Protein AF-A0AA89AX22-F1 (afdb_monomer)

pLDDT: mean 74.83, std 26.64, range [29.02, 98.88]

Secondary structure (DSSP, 8-state):
----HHHHHHHHHHHHHHHHHHHHHHHTTSTTTTTTSSS-S---S----SS-SSHHHHHHHHHHHHHHHHHH-TTTHHHH--TTS-GGG-----EEE--GGGGG-TT-SEEE--SSEEESPPPGGGGG-TT--EEE--SS--EEEPPGGGGG-TT--EEE--SSEEESPPPGGGGG-TT--EEE--SS---SBPPGGGGG-TT--EEE--SS--EEEPPGGGGG-TT--EEE--SSEEES---GGGGG-TT--EEE----

Sequence (260 aa):
MGVDVQLLNGERESTAAMASMLIHRSYIHVFLSSFFVFTFCNLPFSALASTVLGNETDHLALLSFRAELTSQEPNQIMASWNESTHFSDWSMELSGSLSPAIGNLSFLREVSLFNNDFTGKIPSEIGRLSRLRSLVLANNSFSGEVPANISGSLNLVKLDLAGNHLVGNIPMEFQSLSKLQLLFLYSNNLTGEIPRFLGNLSDLRRISALENKFYGNLPDTLGRLTNLTFIGFSANKLSGTLPLSIFNMSALTNVDLRLI

Foldseek 3Di:
DDDDPPVVVVVVVVVVVVVVVVVVVVVVPPDVVVVVPPDDDDDDDDDDPDDDPDDPQLVVLVVVQVVVQCVVPVPPQVPQPDPPHDPVPPPCLREEERDLSVLSNLVDQEDAPEAHAHEEADHLSCLSNLNHAYYHPEQYAHEEADRLSPLSNLNHAYDAHYNYAYEEEDDPSCLSNLNHAYAHQDQYAYEEADDLSVLVSQNHAEHAHHQYAYEEEDHLSVLSNLNHAYDHDYNYAYADDDRPSVVVNPNHNYYHDDYD

InterPro domains:
  IPR001611 Leucine-rich repeat [PF00560] (108-129)
  IPR001611 Leucine-rich repeat [PF00560] (131-151)
  IPR001611 Leucine-rich repeat [PF00560] (155-177)
  IPR001611 Leucine-rich repeat [PF00560] (179-201)
  IPR032675 Leucine-rich repeat domain superfamily [G3DSA:3.80.10.10] (57-153)
  IPR032675 Leucine-rich repeat domain superfamily [G3DSA:3.80.10.10] (154-259)

Nearest PDB structures (foldseek):
  5xjx-assembly1_A  TM=9.914E-01  e=3.328E-12  Arabidopsis thaliana
  5xkj-assembly2_B  TM=9.597E-01  e=6.625E-12  Arabidopsis thaliana
  5jfk-assembly2_B  TM=9.846E-01  e=5.511E-11  Arabidopsis thaliana
  4mn8-assembly1_A  TM=9.550E-01  e=1.251E-11  Arabidopsis thaliana
  5xjo-assembly2_B  TM=9.029E-01  e=2.422E-12  Arabidopsis thaliana

Radius of gyration: 21.9 Å; Cα contacts (8 Å, |Δi|>4): 500; chains: 1; bounding box: 36×6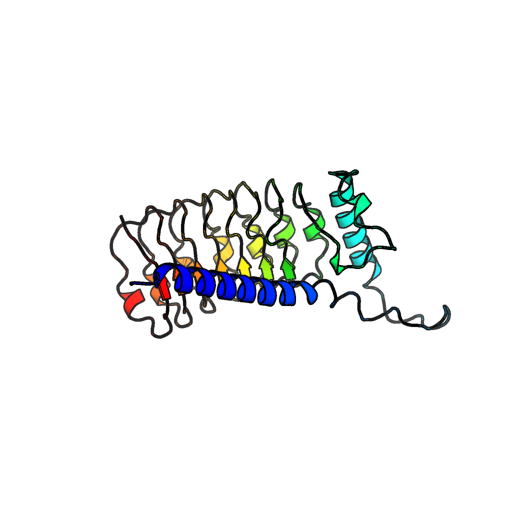0×72 Å

Organism: NCBI:txid1293975

Structure (mmCIF, N/CA/C/O backbone):
data_AF-A0AA89AX22-F1
#
_entry.id   AF-A0AA89AX22-F1
#
loop_
_atom_site.group_PDB
_atom_site.id
_atom_site.type_symbol
_atom_site.label_atom_id
_atom_site.label_alt_id
_atom_site.label_comp_id
_atom_site.label_asym_id
_atom_site.label_entity_id
_atom_site.label_seq_id
_atom_site.pdbx_PDB_ins_code
_atom_site.Cartn_x
_atom_site.Cartn_y
_atom_site.Cartn_z
_atom_site.occupancy
_atom_site.B_iso_or_equiv
_atom_site.auth_seq_id
_atom_site.auth_comp_id
_atom_site.auth_asym_id
_atom_site.auth_atom_id
_atom_site.pdbx_PDB_model_num
ATOM 1 N N . MET A 1 1 ? -13.000 -48.775 20.772 1.00 37.09 1 MET A N 1
ATOM 2 C CA . MET A 1 1 ? -13.403 -48.472 19.383 1.00 37.09 1 MET A CA 1
ATOM 3 C C . MET A 1 1 ? -13.737 -46.992 19.313 1.00 37.09 1 MET A C 1
ATOM 5 O O . MET A 1 1 ? -14.877 -46.619 19.537 1.00 37.09 1 MET A O 1
ATOM 9 N N . GLY A 1 2 ? -12.724 -46.150 19.129 1.00 37.66 2 GLY A N 1
ATOM 10 C CA . GLY A 1 2 ? -12.890 -44.720 18.885 1.00 37.66 2 GLY A CA 1
ATOM 11 C C . GLY A 1 2 ? -12.190 -44.435 17.572 1.00 37.66 2 GLY A C 1
ATOM 12 O O . GLY A 1 2 ? -10.973 -44.559 17.508 1.00 37.66 2 GLY A O 1
ATOM 13 N N . VAL A 1 3 ? -12.964 -44.203 16.516 1.00 39.72 3 VAL A N 1
ATOM 14 C CA . VAL A 1 3 ? -12.423 -43.801 15.218 1.00 39.72 3 VAL A CA 1
ATOM 15 C C . VAL A 1 3 ? -12.219 -42.292 15.276 1.00 39.72 3 VAL A C 1
ATOM 17 O O . VAL A 1 3 ? -13.097 -41.560 15.731 1.00 39.72 3 VAL A O 1
ATOM 20 N N . ASP A 1 4 ? -11.023 -41.876 14.888 1.00 36.84 4 ASP A N 1
ATOM 21 C CA . ASP A 1 4 ? -10.474 -40.531 14.985 1.00 36.84 4 ASP A CA 1
ATOM 22 C C . ASP A 1 4 ? -11.357 -39.471 14.304 1.00 36.84 4 ASP A C 1
ATOM 24 O O . ASP A 1 4 ? -11.457 -39.399 13.079 1.00 36.84 4 ASP A O 1
ATOM 28 N N . VAL A 1 5 ? -11.985 -38.607 15.105 1.00 42.16 5 VAL A N 1
ATOM 29 C CA . VAL A 1 5 ? -12.770 -37.449 14.632 1.00 42.16 5 VAL A CA 1
ATOM 30 C C . VAL A 1 5 ? -11.849 -36.301 14.177 1.00 42.16 5 VAL A C 1
ATOM 32 O O . VAL A 1 5 ? -12.288 -35.395 13.472 1.00 42.16 5 VAL A O 1
ATOM 35 N N . GLN A 1 6 ? -10.552 -36.345 14.510 1.00 37.47 6 GLN A N 1
ATOM 36 C CA . GLN A 1 6 ? -9.593 -35.300 14.132 1.00 37.47 6 GLN A CA 1
ATOM 37 C C . GLN A 1 6 ? -9.121 -35.397 12.672 1.00 37.47 6 GLN A C 1
ATOM 39 O O . GLN A 1 6 ? -8.870 -34.364 12.054 1.00 37.47 6 GLN A O 1
ATOM 44 N N . LEU A 1 7 ? -9.091 -36.595 12.079 1.00 35.78 7 LEU A N 1
ATOM 45 C CA . LEU A 1 7 ? -8.708 -36.775 10.670 1.00 35.78 7 LEU A CA 1
ATOM 46 C C . LEU A 1 7 ? -9.786 -36.264 9.696 1.00 35.78 7 LEU A C 1
ATOM 48 O O . LEU A 1 7 ? -9.464 -35.652 8.681 1.00 35.78 7 LEU A O 1
ATOM 52 N N . LEU A 1 8 ? -11.069 -36.407 10.048 1.00 33.81 8 LEU A N 1
ATOM 53 C CA . LEU A 1 8 ? -12.194 -35.960 9.213 1.00 33.81 8 LEU A CA 1
ATOM 54 C C . LEU A 1 8 ? -12.348 -34.428 9.140 1.00 33.81 8 LEU A C 1
ATOM 56 O O . LEU A 1 8 ? -12.866 -33.912 8.147 1.00 33.81 8 LEU A O 1
ATOM 60 N N . ASN A 1 9 ? -11.894 -33.686 10.157 1.00 35.03 9 ASN A N 1
ATOM 61 C CA . ASN A 1 9 ? -11.931 -32.217 10.135 1.00 35.03 9 ASN A CA 1
ATOM 62 C C . ASN A 1 9 ? -10.782 -31.613 9.311 1.00 35.03 9 ASN A C 1
ATOM 64 O O . ASN A 1 9 ? -11.010 -30.636 8.599 1.00 35.03 9 ASN A O 1
ATOM 68 N N . GLY A 1 10 ? -9.593 -32.228 9.321 1.00 34.41 10 GLY A N 1
ATOM 69 C CA . GLY A 1 10 ? -8.464 -31.796 8.486 1.00 34.41 10 GLY A CA 1
ATOM 70 C C . GLY A 1 10 ? -8.715 -31.981 6.983 1.00 34.41 10 GLY A C 1
ATOM 71 O O . GLY A 1 10 ? -8.346 -31.128 6.176 1.00 34.41 10 GLY A O 1
ATOM 72 N N . GLU A 1 11 ? -9.425 -33.044 6.591 1.00 34.78 11 GLU A N 1
ATOM 73 C CA . GLU A 1 11 ? -9.820 -33.263 5.191 1.00 34.78 11 GLU A CA 1
ATOM 74 C C . GLU A 1 11 ? -10.923 -32.297 4.719 1.00 34.78 11 GLU A C 1
ATOM 76 O O . GLU A 1 11 ? -10.943 -31.896 3.551 1.00 34.78 11 GLU A O 1
ATOM 81 N N . ARG A 1 12 ? -11.814 -31.845 5.614 1.00 36.06 12 ARG A N 1
ATOM 82 C CA . ARG A 1 12 ? -12.834 -30.826 5.297 1.00 36.06 12 ARG A CA 1
ATOM 83 C C . ARG A 1 12 ? -12.258 -29.417 5.137 1.00 36.06 12 ARG A C 1
ATOM 85 O O . ARG A 1 12 ? -12.700 -28.689 4.251 1.00 36.06 12 ARG A O 1
ATOM 92 N N . GLU A 1 13 ? -11.263 -29.035 5.936 1.00 36.47 13 GLU A N 1
ATOM 93 C CA . GLU A 1 13 ? -10.568 -27.748 5.768 1.00 36.47 13 GLU A CA 1
ATOM 94 C C . GLU A 1 13 ? -9.673 -27.739 4.521 1.00 36.47 13 GLU A C 1
ATOM 96 O O . GLU A 1 13 ? -9.656 -26.753 3.783 1.00 36.47 13 GLU A O 1
ATOM 101 N N . SER A 1 14 ? -9.025 -28.867 4.211 1.00 38.72 14 SER A N 1
ATOM 102 C CA . SER A 1 14 ? -8.260 -29.060 2.972 1.00 38.72 14 SER A CA 1
ATOM 103 C C . SER A 1 14 ? -9.146 -28.961 1.725 1.00 38.72 14 SER A C 1
ATOM 105 O O . SER A 1 14 ? -8.823 -28.242 0.782 1.00 38.72 14 SER A O 1
ATOM 107 N N . THR A 1 15 ? -10.323 -29.592 1.730 1.00 37.22 15 THR A N 1
ATOM 108 C CA . THR A 1 15 ? -11.261 -29.526 0.595 1.00 37.22 15 THR A CA 1
ATOM 109 C C . THR A 1 15 ? -11.929 -28.157 0.446 1.00 37.22 15 THR A C 1
ATOM 111 O O . THR A 1 15 ? -12.145 -27.721 -0.683 1.00 37.22 15 THR A O 1
ATOM 114 N N . ALA A 1 16 ? -12.180 -27.422 1.537 1.00 33.28 16 ALA A N 1
ATOM 115 C CA . ALA A 1 16 ? -12.645 -26.032 1.483 1.00 33.28 16 ALA A CA 1
ATOM 116 C C . ALA A 1 16 ? -11.551 -25.060 0.990 1.00 33.28 16 ALA A C 1
ATOM 118 O O . ALA A 1 16 ? -11.846 -24.146 0.217 1.00 33.28 16 ALA A O 1
ATOM 119 N N . ALA A 1 17 ? -10.285 -25.286 1.361 1.00 34.44 17 ALA A N 1
ATOM 120 C CA . ALA A 1 17 ? -9.133 -24.543 0.847 1.00 34.44 17 ALA A CA 1
ATOM 121 C C . ALA A 1 17 ? -8.860 -24.858 -0.634 1.00 34.44 17 ALA A C 1
ATOM 123 O O . ALA A 1 17 ? -8.610 -23.940 -1.414 1.00 34.44 17 ALA A O 1
ATOM 124 N N . MET A 1 18 ? -9.003 -26.121 -1.056 1.00 32.88 18 MET A N 1
ATOM 125 C CA . MET A 1 18 ? -8.917 -26.525 -2.464 1.00 32.88 18 MET A CA 1
ATOM 126 C C . MET A 1 18 ? -10.094 -25.996 -3.293 1.00 32.88 18 MET A C 1
ATOM 128 O O . MET A 1 18 ? -9.888 -25.556 -4.422 1.00 32.88 18 MET A O 1
ATOM 132 N N . ALA A 1 19 ? -11.310 -25.958 -2.740 1.00 30.03 19 ALA A N 1
ATOM 133 C CA . ALA A 1 19 ? -12.463 -25.334 -3.387 1.00 30.03 19 ALA A CA 1
ATOM 134 C C . ALA A 1 19 ? -12.286 -23.810 -3.501 1.00 30.03 19 ALA A C 1
ATOM 136 O O . ALA A 1 19 ? -12.565 -23.249 -4.554 1.00 30.03 19 ALA A O 1
ATOM 137 N N . SER A 1 20 ? -11.736 -23.145 -2.478 1.00 31.12 20 SER A N 1
ATOM 138 C CA . SER A 1 20 ? -11.362 -21.723 -2.530 1.00 31.12 20 SER A CA 1
ATOM 139 C C . SER A 1 20 ? -10.257 -21.456 -3.565 1.00 31.12 20 SER A C 1
ATOM 141 O O . SER A 1 20 ? -10.365 -20.515 -4.350 1.00 31.12 20 SER A O 1
ATOM 143 N N . MET A 1 21 ? -9.254 -22.340 -3.670 1.00 31.89 21 MET A N 1
ATOM 144 C CA . MET A 1 21 ? -8.214 -22.309 -4.712 1.00 31.89 21 MET A CA 1
ATOM 145 C C . MET A 1 21 ? -8.779 -22.516 -6.126 1.00 31.89 21 MET A C 1
ATOM 147 O O . MET A 1 21 ? -8.346 -21.841 -7.058 1.00 31.89 21 MET A O 1
ATOM 151 N N . LEU A 1 22 ? -9.757 -23.407 -6.306 1.00 30.39 22 LEU A N 1
ATOM 152 C CA . LEU A 1 22 ? -10.423 -23.646 -7.594 1.00 30.39 22 LEU A CA 1
ATOM 153 C C . LEU A 1 22 ? -11.366 -22.494 -7.980 1.00 30.39 22 LEU A C 1
ATOM 155 O O . LEU A 1 22 ? -11.424 -22.095 -9.146 1.00 30.39 22 LEU A O 1
ATOM 159 N N . ILE A 1 23 ? -12.038 -21.887 -6.999 1.00 31.56 23 ILE A N 1
ATOM 160 C CA . ILE A 1 23 ? -12.865 -20.692 -7.198 1.00 31.56 23 ILE A CA 1
ATOM 161 C C . ILE A 1 23 ? -11.974 -19.477 -7.525 1.00 31.56 23 ILE A C 1
ATOM 163 O O . ILE A 1 23 ? -12.338 -18.690 -8.393 1.00 31.56 23 ILE A O 1
ATOM 167 N N . HIS A 1 24 ? -10.767 -19.352 -6.951 1.00 34.59 24 HIS A N 1
ATOM 168 C CA . HIS A 1 24 ? -9.800 -18.303 -7.324 1.00 34.59 24 HIS A CA 1
ATOM 169 C C . HIS A 1 24 ? -9.103 -18.548 -8.671 1.00 34.59 24 HIS A C 1
ATOM 171 O O . HIS A 1 24 ? -8.897 -17.597 -9.426 1.00 34.59 24 HIS A O 1
ATOM 177 N N . ARG A 1 25 ? -8.841 -19.809 -9.047 1.00 35.03 25 ARG A N 1
ATOM 178 C CA . ARG A 1 25 ? -8.401 -20.173 -10.410 1.00 35.03 25 ARG A CA 1
ATOM 179 C C . ARG A 1 25 ? -9.422 -19.786 -11.483 1.00 35.03 25 ARG A C 1
ATOM 181 O O . ARG A 1 25 ? -9.039 -19.490 -12.608 1.00 35.03 25 ARG A O 1
ATOM 188 N N . SER A 1 26 ? -10.702 -19.695 -11.127 1.00 29.27 26 SER A N 1
ATOM 189 C CA . SER A 1 26 ? -11.763 -19.260 -12.043 1.00 29.27 26 SER A CA 1
ATOM 190 C C . SER A 1 26 ? -11.764 -17.739 -12.296 1.00 29.27 26 SER A C 1
ATOM 192 O O . SER A 1 26 ? -12.223 -17.299 -13.347 1.00 29.27 26 SER A O 1
ATOM 194 N N . TYR A 1 27 ? -11.188 -16.926 -11.398 1.00 31.50 27 TYR A N 1
ATOM 195 C CA . TYR A 1 27 ? -11.021 -15.475 -11.607 1.00 31.50 27 TYR A CA 1
ATOM 196 C C . TYR A 1 27 ? -9.789 -15.124 -12.455 1.00 31.50 27 TYR A C 1
ATOM 198 O O . TYR A 1 27 ? -9.777 -14.088 -13.120 1.00 31.50 27 TYR A O 1
ATOM 206 N N . ILE A 1 28 ? -8.793 -16.017 -12.505 1.00 38.94 28 ILE A N 1
ATOM 207 C CA . ILE A 1 28 ? -7.602 -15.893 -13.367 1.00 38.94 28 ILE A CA 1
ATOM 208 C C . ILE A 1 28 ? -7.980 -15.923 -14.864 1.00 38.94 28 ILE A C 1
ATOM 210 O O . ILE A 1 28 ? -7.273 -15.360 -15.696 1.00 38.94 28 ILE A O 1
ATOM 214 N N . HIS A 1 29 ? -9.148 -16.469 -15.219 1.00 32.81 29 HIS A N 1
ATOM 215 C CA . HIS A 1 29 ? -9.607 -16.580 -16.607 1.00 32.81 29 HIS A CA 1
ATOM 216 C C . HIS A 1 29 ? -10.194 -15.297 -17.234 1.00 32.81 29 HIS A C 1
ATOM 218 O O . HIS A 1 29 ? -10.404 -15.274 -18.449 1.00 32.81 29 HIS A O 1
ATOM 224 N N . VAL A 1 30 ? -10.459 -14.221 -16.476 1.00 35.97 30 VAL A N 1
ATOM 225 C CA . VAL A 1 30 ? -11.286 -13.101 -16.990 1.00 35.97 30 VAL A CA 1
ATOM 226 C C . VAL A 1 30 ? -10.513 -11.831 -17.385 1.00 35.97 30 VAL A C 1
ATOM 228 O O . VAL A 1 30 ? -11.008 -11.076 -18.222 1.00 35.97 30 VAL A O 1
ATOM 231 N N . PHE A 1 31 ? -9.290 -11.579 -16.907 1.00 36.19 31 PHE A N 1
ATOM 232 C CA . PHE A 1 31 ? -8.662 -10.262 -17.151 1.00 36.19 31 PHE A CA 1
ATOM 233 C C . PHE A 1 31 ? -7.572 -10.181 -18.223 1.00 36.19 31 PHE A C 1
ATOM 235 O O . PHE A 1 31 ? -7.333 -9.088 -18.732 1.00 36.19 31 PHE A O 1
ATOM 242 N N . LEU A 1 32 ? -7.011 -11.305 -18.680 1.00 33.34 32 LEU A N 1
ATOM 243 C CA . LEU A 1 32 ? -6.231 -11.332 -19.930 1.00 33.34 32 LEU A CA 1
ATOM 244 C C . LEU A 1 32 ? -7.093 -11.659 -21.164 1.00 33.34 32 LEU A C 1
ATOM 246 O O . LEU A 1 32 ? -6.683 -11.386 -22.288 1.00 33.34 32 LEU A O 1
ATOM 250 N N . SER A 1 33 ? -8.316 -12.168 -20.971 1.00 33.94 33 SER A N 1
ATOM 251 C CA . SER A 1 33 ? -9.252 -12.495 -22.059 1.00 33.94 33 SER A CA 1
ATOM 252 C C . SER A 1 33 ? -10.107 -11.304 -22.512 1.00 33.94 33 SER A C 1
ATOM 254 O O . SER A 1 33 ? -10.476 -11.218 -23.681 1.00 33.94 33 SER A O 1
ATOM 256 N N . SER A 1 34 ? -10.373 -10.324 -21.644 1.00 31.91 34 SER A N 1
ATOM 257 C CA . SER A 1 34 ? -11.309 -9.232 -21.966 1.00 31.91 34 SER A CA 1
ATOM 258 C C . SER A 1 34 ? -10.748 -8.147 -22.900 1.00 31.91 34 SER A C 1
ATOM 260 O O . SER A 1 34 ? -11.521 -7.338 -23.406 1.00 31.91 34 SER A O 1
ATOM 262 N N . PHE A 1 35 ? -9.438 -8.127 -23.175 1.00 34.38 35 PHE A N 1
ATOM 263 C CA . PHE A 1 35 ? -8.852 -7.240 -24.197 1.00 34.38 35 PHE A CA 1
ATOM 264 C C . PHE A 1 35 ? -8.533 -7.959 -25.518 1.00 34.38 35 PHE A C 1
ATOM 266 O O . PHE A 1 35 ? -8.177 -7.310 -26.495 1.00 34.38 35 PHE A O 1
ATOM 273 N N . PHE A 1 36 ? -8.712 -9.284 -25.578 1.00 36.78 36 PHE A N 1
ATOM 274 C CA . PHE A 1 36 ? -8.411 -10.087 -26.769 1.00 36.78 36 PHE A CA 1
ATOM 275 C C . PHE A 1 36 ? -9.650 -10.509 -27.581 1.00 36.78 36 PHE A C 1
ATOM 277 O O . PHE A 1 36 ? -9.502 -11.036 -28.679 1.00 36.78 36 PHE A O 1
ATOM 284 N N . VAL A 1 37 ? -10.877 -10.263 -27.096 1.00 32.66 37 VAL A N 1
ATOM 285 C CA . VAL A 1 37 ? -12.108 -10.834 -27.697 1.00 32.66 37 VAL A CA 1
ATOM 286 C C . VAL A 1 37 ? -12.907 -9.872 -28.598 1.00 32.66 37 VAL A C 1
ATOM 288 O O . VAL A 1 37 ? -13.926 -10.261 -29.156 1.00 32.66 37 VAL A O 1
ATOM 291 N N . PHE A 1 38 ? -12.443 -8.653 -28.885 1.00 29.11 38 PHE A N 1
ATOM 292 C CA . PHE A 1 38 ? -13.117 -7.797 -29.879 1.00 29.11 38 PHE A CA 1
ATOM 293 C C . PHE A 1 38 ? -12.140 -7.176 -30.878 1.00 29.11 38 PHE A C 1
ATOM 295 O O . PHE A 1 38 ? -11.862 -5.992 -30.791 1.00 29.11 38 PHE A O 1
ATOM 302 N N . THR A 1 39 ? -11.626 -7.995 -31.807 1.00 33.81 39 THR A N 1
ATOM 303 C CA . THR A 1 39 ? -11.579 -7.716 -33.268 1.00 33.81 39 THR A CA 1
ATOM 304 C C . THR A 1 39 ? -10.700 -8.723 -34.017 1.00 33.81 39 THR A C 1
ATOM 306 O O . THR A 1 39 ? -9.803 -8.310 -34.726 1.00 33.81 39 THR A O 1
ATOM 309 N N . PHE A 1 40 ? -10.930 -10.035 -33.932 1.00 34.72 40 PHE A N 1
ATOM 310 C CA . PHE A 1 40 ? -10.438 -10.945 -34.984 1.00 34.72 40 PHE A CA 1
ATOM 311 C C . PHE A 1 40 ? -11.358 -12.162 -35.112 1.00 34.72 40 PHE A C 1
ATOM 313 O O . PHE A 1 40 ? -11.037 -13.280 -34.730 1.00 34.72 40 PHE A O 1
ATOM 320 N N . CYS A 1 41 ? -12.538 -11.929 -35.681 1.00 31.05 41 CYS A N 1
ATOM 321 C CA . CYS A 1 41 ? -13.250 -12.960 -36.423 1.00 31.05 41 CYS A CA 1
ATOM 322 C C . CYS A 1 41 ? -13.762 -12.346 -37.726 1.00 31.05 41 CYS A C 1
ATOM 324 O O . CYS A 1 41 ? -14.764 -11.642 -37.743 1.00 31.05 41 CYS A O 1
ATOM 326 N N . ASN A 1 42 ? -13.017 -12.649 -38.791 1.00 35.00 42 ASN A N 1
ATOM 327 C CA . ASN A 1 42 ? -13.442 -12.721 -40.186 1.00 35.00 42 ASN A CA 1
ATOM 328 C C . ASN A 1 42 ? -14.081 -11.472 -40.803 1.00 35.00 42 ASN A C 1
ATOM 330 O O . ASN A 1 42 ? -15.297 -11.368 -40.808 1.00 35.00 42 ASN A O 1
ATOM 334 N N . LEU A 1 43 ? -13.278 -10.631 -41.466 1.00 29.02 43 LEU A N 1
ATOM 335 C CA . LEU A 1 43 ? -13.592 -10.067 -42.790 1.00 29.02 43 LEU A CA 1
ATOM 336 C C . LEU A 1 43 ? -12.272 -9.677 -43.498 1.00 29.02 43 LEU A C 1
ATOM 338 O O . LEU A 1 43 ? -11.321 -9.271 -42.826 1.00 29.02 43 LEU A O 1
ATOM 342 N N . PRO A 1 44 ? -12.172 -9.843 -44.830 1.00 31.91 44 PRO A N 1
ATOM 343 C CA . PRO A 1 44 ? -10.943 -9.614 -45.572 1.00 31.91 44 PRO A CA 1
ATOM 344 C C . PRO A 1 44 ? -10.595 -8.127 -45.677 1.00 31.91 44 PRO A C 1
ATOM 346 O O . PRO A 1 44 ? -11.440 -7.234 -45.639 1.00 31.91 44 PRO A O 1
ATOM 349 N N . PHE A 1 45 ? -9.296 -7.911 -45.831 1.00 41.47 45 PHE A N 1
ATOM 350 C CA . PHE A 1 45 ? -8.583 -6.649 -45.922 1.00 41.47 45 PHE A CA 1
ATOM 351 C C . PHE A 1 45 ? -9.025 -5.814 -47.138 1.00 41.47 45 PHE A C 1
ATOM 353 O O . PHE A 1 45 ? -8.398 -5.869 -48.188 1.00 41.47 45 PHE A O 1
ATOM 360 N N . SER A 1 46 ? -10.101 -5.037 -47.012 1.00 42.53 46 SER A N 1
ATOM 361 C CA . SER A 1 46 ? -10.306 -3.789 -47.763 1.00 42.53 46 SER A CA 1
ATOM 362 C C . SER A 1 46 ? -11.592 -3.099 -47.311 1.00 42.53 46 SER A C 1
ATOM 364 O O . SER A 1 46 ? -12.646 -3.725 -47.308 1.00 42.53 46 SER A O 1
ATOM 366 N N . ALA A 1 47 ? -11.491 -1.796 -47.043 1.00 34.09 47 ALA A N 1
ATOM 367 C CA . ALA A 1 47 ? -12.557 -0.859 -46.673 1.00 34.09 47 ALA A CA 1
ATOM 368 C C . ALA A 1 47 ? -12.963 -0.841 -45.187 1.00 34.09 47 ALA A C 1
ATOM 370 O O . ALA A 1 47 ? -13.923 -1.475 -44.772 1.00 34.09 47 ALA A O 1
ATOM 371 N N . LEU A 1 48 ? -12.256 -0.015 -44.406 1.00 32.25 48 LEU A N 1
ATOM 372 C CA . LEU A 1 48 ? -12.843 1.111 -43.661 1.00 32.25 48 LEU A CA 1
ATOM 373 C C . LEU A 1 48 ? -11.708 1.918 -43.016 1.00 32.25 48 LEU A C 1
ATOM 375 O O . LEU A 1 48 ? -11.335 1.747 -41.857 1.00 32.25 48 LEU A O 1
ATOM 379 N N . ALA A 1 49 ? -11.144 2.821 -43.813 1.00 39.47 49 ALA A N 1
ATOM 380 C CA . ALA A 1 49 ? -10.402 3.955 -43.299 1.00 39.47 49 ALA A CA 1
ATOM 381 C C . ALA A 1 49 ? -11.397 4.894 -42.602 1.00 39.47 49 ALA A C 1
ATOM 383 O O . ALA A 1 49 ? -12.086 5.643 -43.281 1.00 39.47 49 ALA A O 1
ATOM 384 N N . SER A 1 50 ? -11.501 4.790 -41.274 1.00 37.38 50 SER A N 1
ATOM 385 C CA . SER A 1 50 ? -11.820 5.868 -40.318 1.00 37.38 50 SER A CA 1
ATOM 386 C C . SER A 1 50 ? -12.331 5.236 -39.019 1.00 37.38 50 SER A C 1
ATOM 388 O O . SER A 1 50 ? -13.502 4.873 -38.970 1.00 37.38 50 SER A O 1
ATOM 390 N N . THR A 1 51 ? -11.477 5.057 -37.997 1.00 37.62 51 THR A N 1
ATOM 391 C CA . THR A 1 51 ? -11.852 5.089 -36.550 1.00 37.62 51 THR A CA 1
ATOM 392 C C . THR A 1 51 ? -10.752 4.659 -35.565 1.00 37.62 51 THR A C 1
ATOM 394 O O . THR A 1 51 ? -10.919 4.896 -34.374 1.00 37.62 51 THR A O 1
ATOM 397 N N . VAL A 1 52 ? -9.612 4.094 -35.977 1.00 39.06 52 VAL A N 1
ATOM 398 C CA . VAL A 1 52 ? -8.673 3.474 -35.013 1.00 39.06 52 VAL A CA 1
ATOM 399 C C . VAL A 1 52 ? -7.298 4.149 -35.031 1.00 39.06 52 VAL A C 1
ATOM 401 O O . VAL A 1 52 ? -6.397 3.713 -35.729 1.00 39.06 52 VAL A O 1
ATOM 404 N N . LEU A 1 53 ? -7.131 5.221 -34.252 1.00 34.12 53 LEU A N 1
ATOM 405 C CA . LEU A 1 53 ? -5.842 5.920 -34.062 1.00 34.12 53 LEU A CA 1
ATOM 406 C C . LEU A 1 53 ? -5.208 5.670 -32.675 1.00 34.12 53 LEU A C 1
ATOM 408 O O . LEU A 1 53 ? -4.217 6.302 -32.332 1.00 34.12 53 LEU A O 1
ATOM 412 N N . GLY A 1 54 ? -5.765 4.756 -31.869 1.00 41.75 54 GLY A N 1
ATOM 413 C CA . GLY A 1 54 ? -5.284 4.464 -30.506 1.00 41.75 54 GLY A CA 1
ATOM 414 C C . GLY A 1 54 ? -4.642 3.088 -30.290 1.00 41.75 54 GLY A C 1
ATOM 415 O O . GLY A 1 54 ? -4.093 2.857 -29.224 1.00 41.75 54 GLY A O 1
ATOM 416 N N . ASN A 1 55 ? -4.708 2.169 -31.259 1.00 52.38 55 ASN A N 1
ATOM 417 C CA . ASN A 1 55 ? -4.428 0.744 -31.013 1.00 52.38 55 ASN A CA 1
ATOM 418 C C . ASN A 1 55 ? -2.961 0.338 -31.262 1.00 52.38 55 ASN A C 1
ATOM 420 O O . ASN A 1 55 ? -2.483 -0.644 -30.702 1.00 52.38 55 ASN A O 1
ATOM 424 N N . GLU A 1 56 ? -2.227 1.088 -32.087 1.00 55.84 56 GLU A N 1
ATOM 425 C CA . GLU A 1 56 ? -0.850 0.726 -32.454 1.00 55.84 56 GLU A CA 1
ATOM 426 C C . GLU A 1 56 ? 0.142 0.959 -31.308 1.00 55.84 56 GLU A C 1
ATOM 428 O O . GLU A 1 56 ? 0.990 0.109 -31.045 1.00 55.84 56 GLU A O 1
ATOM 433 N N . THR A 1 57 ? 0.009 2.065 -30.571 1.00 57.22 57 THR A N 1
ATOM 434 C CA . THR A 1 57 ? 0.920 2.409 -29.466 1.00 57.22 57 THR A CA 1
ATOM 435 C C . THR A 1 57 ? 0.818 1.422 -28.302 1.00 57.22 57 THR A C 1
ATOM 437 O O . THR A 1 57 ? 1.838 0.991 -27.766 1.00 57.22 57 THR A O 1
ATOM 440 N N . ASP A 1 58 ? -0.403 1.021 -27.942 1.00 52.59 58 ASP A N 1
ATOM 441 C CA . ASP A 1 58 ? -0.664 0.086 -26.843 1.00 52.59 58 ASP A CA 1
ATOM 442 C C . ASP A 1 58 ? -0.175 -1.330 -27.187 1.00 52.59 58 ASP A C 1
ATOM 444 O O . ASP A 1 58 ? 0.462 -1.996 -26.366 1.00 52.59 58 ASP A O 1
ATOM 448 N N . HIS A 1 59 ? -0.391 -1.762 -28.434 1.00 52.53 59 HIS A N 1
ATOM 449 C CA . HIS A 1 59 ? 0.121 -3.028 -28.952 1.00 52.53 59 HIS A CA 1
ATOM 450 C C . HIS A 1 59 ? 1.658 -3.071 -28.959 1.00 52.53 59 HIS A C 1
ATOM 452 O O . HIS A 1 59 ? 2.255 -4.051 -28.511 1.00 52.53 59 HIS A O 1
ATOM 458 N N . LEU A 1 60 ? 2.319 -1.996 -29.399 1.00 57.91 60 LEU A N 1
ATOM 459 C CA . LEU A 1 60 ? 3.782 -1.899 -29.378 1.00 57.91 60 LEU A CA 1
ATOM 460 C C . LEU A 1 60 ? 4.343 -1.892 -27.951 1.00 57.91 60 LEU A C 1
ATOM 462 O O . LEU A 1 60 ? 5.364 -2.530 -27.691 1.00 57.91 60 LEU A O 1
ATOM 466 N N . ALA A 1 61 ? 3.667 -1.229 -27.011 1.00 55.78 61 ALA A N 1
ATOM 467 C CA . ALA A 1 61 ? 4.072 -1.230 -25.612 1.00 55.78 61 ALA A CA 1
ATOM 468 C C . ALA A 1 61 ? 3.958 -2.636 -24.993 1.00 55.78 61 ALA A C 1
ATOM 470 O O . ALA A 1 61 ? 4.889 -3.078 -24.319 1.00 55.78 61 ALA A O 1
ATOM 471 N N . LEU A 1 62 ? 2.890 -3.385 -25.291 1.00 55.50 62 LEU A N 1
ATOM 472 C CA . LEU A 1 62 ? 2.752 -4.783 -24.865 1.00 55.50 62 LEU A CA 1
ATOM 473 C C . LEU A 1 62 ? 3.835 -5.686 -25.467 1.00 55.50 62 LEU A C 1
ATOM 475 O O . LEU A 1 62 ? 4.406 -6.509 -24.752 1.00 55.50 62 LEU A O 1
ATOM 479 N N . LEU A 1 63 ? 4.156 -5.516 -26.754 1.00 53.41 63 LEU A N 1
ATOM 480 C CA . LEU A 1 63 ? 5.235 -6.264 -27.404 1.00 53.41 63 LEU A CA 1
ATOM 481 C C . LEU A 1 63 ? 6.602 -5.945 -26.795 1.00 53.41 63 LEU A C 1
ATOM 483 O O . LEU A 1 63 ? 7.377 -6.869 -26.560 1.00 53.41 63 LEU A O 1
ATOM 487 N N . SER A 1 64 ? 6.882 -4.676 -26.482 1.00 56.28 64 SER A N 1
ATOM 488 C CA . SER A 1 64 ? 8.120 -4.293 -25.792 1.00 56.28 64 SER A CA 1
ATOM 489 C C . SER A 1 64 ? 8.204 -4.898 -24.391 1.00 56.28 64 SER A C 1
ATOM 491 O O . SER A 1 64 ? 9.234 -5.452 -24.025 1.00 56.28 64 SER A O 1
ATOM 493 N N . PHE A 1 65 ? 7.099 -4.889 -23.641 1.00 59.59 65 PHE A N 1
ATOM 494 C CA . PHE A 1 65 ? 7.041 -5.465 -22.302 1.00 59.59 65 PHE A CA 1
ATOM 495 C C . PHE A 1 65 ? 7.242 -6.985 -22.336 1.00 59.59 65 PHE A C 1
ATOM 497 O O . PHE A 1 65 ? 8.027 -7.527 -21.562 1.00 59.59 65 PHE A O 1
ATOM 504 N N . ARG A 1 66 ? 6.600 -7.671 -23.291 1.00 59.19 66 ARG A N 1
ATOM 505 C CA . ARG A 1 66 ? 6.813 -9.102 -23.541 1.00 59.19 66 ARG A CA 1
ATOM 506 C C . ARG A 1 66 ? 8.266 -9.398 -23.916 1.00 59.19 66 ARG A C 1
ATOM 508 O O . ARG A 1 66 ? 8.841 -10.345 -23.385 1.00 59.19 66 ARG A O 1
ATOM 515 N N . ALA A 1 67 ? 8.848 -8.624 -24.830 1.00 57.00 67 ALA A N 1
ATOM 516 C CA . ALA A 1 67 ? 10.227 -8.808 -25.270 1.00 57.00 67 ALA A CA 1
ATOM 517 C C . ALA A 1 67 ? 11.215 -8.633 -24.107 1.00 57.00 67 ALA A C 1
ATOM 519 O O . ALA A 1 67 ? 12.132 -9.437 -23.976 1.00 57.00 67 ALA A O 1
ATOM 520 N N . GLU A 1 68 ? 10.978 -7.661 -23.223 1.00 59.78 68 GLU A N 1
ATOM 521 C CA . GLU A 1 68 ? 11.792 -7.430 -22.026 1.00 59.78 68 GLU A CA 1
ATOM 522 C C . GLU A 1 68 ? 11.731 -8.628 -21.064 1.00 59.78 68 GLU A C 1
ATOM 524 O O . GLU A 1 68 ? 12.775 -9.150 -20.675 1.00 59.78 68 GLU A O 1
ATOM 529 N N . LEU A 1 69 ? 10.524 -9.128 -20.756 1.00 53.53 69 LEU A N 1
ATOM 530 C CA . LEU A 1 69 ? 10.337 -10.326 -19.922 1.00 53.53 69 LEU A CA 1
ATOM 531 C C . LEU A 1 69 ? 11.037 -11.555 -20.523 1.00 53.53 69 LEU A C 1
ATOM 533 O O . LEU A 1 69 ? 11.649 -12.339 -19.808 1.00 53.53 69 LEU A O 1
ATOM 537 N N . THR A 1 70 ? 10.996 -11.690 -21.849 1.00 48.59 70 THR A N 1
ATOM 538 C CA . THR A 1 70 ? 11.625 -12.803 -22.580 1.00 48.59 70 THR A CA 1
ATOM 539 C C . THR A 1 70 ? 13.152 -12.661 -22.650 1.00 48.59 70 THR A C 1
ATOM 541 O O . THR A 1 70 ? 13.870 -13.656 -22.699 1.00 48.59 70 THR A O 1
ATOM 544 N N . SER A 1 71 ? 13.669 -11.429 -22.645 1.00 50.41 71 SER A N 1
ATOM 545 C CA . SER A 1 71 ? 15.107 -11.144 -22.734 1.00 50.41 71 SER A CA 1
ATOM 546 C C . SER A 1 71 ? 15.876 -11.472 -21.453 1.00 50.41 71 SER A C 1
ATOM 548 O O . SER A 1 71 ? 17.074 -11.745 -21.526 1.00 50.41 71 SER A O 1
ATOM 550 N N . GLN A 1 72 ? 15.200 -11.480 -20.296 1.00 47.88 72 GLN A N 1
ATOM 551 C CA . GLN A 1 72 ? 15.820 -11.826 -19.015 1.00 47.88 72 GLN A CA 1
ATOM 552 C C . GLN A 1 72 ? 15.954 -13.351 -18.814 1.00 47.88 72 GLN A C 1
ATOM 554 O O . GLN A 1 72 ? 16.858 -13.767 -18.099 1.00 47.88 72 GLN A O 1
ATOM 559 N N . GLU A 1 73 ? 15.147 -14.180 -19.495 1.00 51.22 73 GLU A N 1
ATOM 560 C CA . GLU A 1 73 ? 15.119 -15.653 -19.360 1.00 51.22 73 GLU A CA 1
ATOM 561 C C . GLU A 1 73 ? 14.769 -16.346 -20.709 1.00 51.22 73 GLU A C 1
ATOM 563 O O . GLU A 1 73 ? 13.615 -16.723 -20.947 1.00 51.22 73 GLU A O 1
ATOM 568 N N . PRO A 1 74 ? 15.732 -16.561 -21.633 1.00 45.03 74 PRO A N 1
ATOM 569 C CA . PRO A 1 74 ? 15.432 -17.085 -22.973 1.00 45.03 74 PRO A CA 1
ATOM 570 C C . PRO A 1 74 ? 14.916 -18.534 -23.003 1.00 45.03 74 PRO A C 1
ATOM 572 O O . PRO A 1 74 ? 14.263 -18.931 -23.964 1.00 45.03 74 PRO A O 1
ATOM 575 N N . ASN A 1 75 ? 15.214 -19.345 -21.981 1.00 43.72 75 ASN A N 1
ATOM 576 C CA . ASN A 1 75 ? 15.154 -20.808 -22.107 1.00 43.72 75 ASN A CA 1
ATOM 577 C C . ASN A 1 75 ? 14.007 -21.495 -21.346 1.00 43.72 75 ASN A C 1
ATOM 579 O O . ASN A 1 75 ? 13.759 -22.670 -21.608 1.00 43.72 75 ASN A O 1
ATOM 583 N N . GLN A 1 76 ? 13.280 -20.805 -20.460 1.00 44.56 76 GLN A N 1
ATOM 584 C CA . GLN A 1 76 ? 12.118 -21.387 -19.759 1.00 44.56 76 GLN A CA 1
ATOM 585 C C . GLN A 1 76 ? 10.771 -20.894 -20.311 1.00 44.56 76 GLN A C 1
ATOM 587 O O . GLN A 1 76 ? 9.836 -21.679 -20.450 1.00 44.56 76 GLN A O 1
ATOM 592 N N . ILE A 1 77 ? 10.688 -19.628 -20.732 1.00 42.81 77 ILE A N 1
ATOM 593 C CA . ILE A 1 77 ? 9.451 -19.024 -21.262 1.00 42.81 77 ILE A CA 1
ATOM 594 C C . ILE A 1 77 ? 9.113 -19.573 -22.667 1.00 42.81 77 ILE A C 1
ATOM 596 O O . ILE A 1 77 ? 7.947 -19.754 -23.015 1.00 42.81 77 ILE A O 1
ATOM 600 N N . MET A 1 78 ? 10.132 -19.902 -23.470 1.00 38.66 78 MET A N 1
ATOM 601 C CA . MET A 1 78 ? 9.988 -20.333 -24.873 1.00 38.66 78 MET A CA 1
ATOM 602 C C . MET A 1 78 ? 9.364 -21.727 -25.061 1.00 38.66 78 MET A C 1
ATOM 604 O O . MET A 1 78 ? 8.867 -22.018 -26.146 1.00 38.66 78 MET A O 1
ATOM 608 N N . ALA A 1 79 ? 9.362 -22.597 -24.044 1.00 42.62 79 ALA A N 1
ATOM 609 C CA . ALA A 1 79 ? 8.836 -23.958 -24.194 1.00 42.62 79 ALA A CA 1
ATOM 610 C C . ALA A 1 79 ? 7.302 -24.037 -24.066 1.00 42.62 79 ALA A C 1
ATOM 612 O O . ALA A 1 79 ? 6.680 -24.881 -24.709 1.00 42.62 79 ALA A O 1
ATOM 613 N N . SER A 1 80 ? 6.682 -23.159 -23.268 1.00 39.94 80 SER A N 1
ATOM 614 C CA . SER A 1 80 ? 5.227 -23.157 -23.039 1.00 39.94 80 SER A CA 1
ATOM 615 C C . SER A 1 80 ? 4.463 -22.176 -23.935 1.00 39.94 80 SER A C 1
ATOM 617 O O . SER A 1 80 ? 3.261 -22.348 -24.127 1.00 39.94 80 SER A O 1
ATOM 619 N N . TRP A 1 81 ? 5.150 -21.204 -24.547 1.00 40.06 81 TRP A N 1
ATOM 620 C CA . TRP A 1 81 ? 4.584 -20.198 -25.455 1.00 40.06 81 TRP A CA 1
ATOM 621 C C . TRP A 1 81 ? 4.758 -20.600 -26.929 1.00 40.06 81 TRP A C 1
ATOM 623 O O . TRP A 1 81 ? 5.353 -19.871 -27.722 1.00 40.06 81 TRP A O 1
ATOM 633 N N . ASN A 1 82 ? 4.252 -21.774 -27.304 1.00 42.06 82 ASN A N 1
ATOM 634 C CA . ASN A 1 82 ? 4.160 -22.201 -28.701 1.00 42.06 82 ASN A CA 1
ATOM 635 C C . ASN A 1 82 ? 2.712 -22.002 -29.188 1.00 42.06 82 ASN A C 1
ATOM 637 O O . ASN A 1 82 ? 1.777 -22.229 -28.428 1.00 42.06 82 ASN A O 1
ATOM 641 N N . GLU A 1 83 ? 2.493 -21.648 -30.459 1.00 43.34 83 GLU A N 1
ATOM 642 C CA . GLU A 1 83 ? 1.152 -21.505 -31.073 1.00 43.34 83 GLU A CA 1
ATOM 643 C C . GLU A 1 83 ? 0.306 -22.797 -31.012 1.00 43.34 83 GLU A C 1
ATOM 645 O O . GLU A 1 83 ? -0.868 -22.810 -31.373 1.00 43.34 83 GLU A O 1
ATOM 650 N N . SER A 1 84 ? 0.912 -23.898 -30.559 1.00 39.94 84 SER A N 1
ATOM 651 C CA . SER A 1 84 ? 0.316 -25.226 -30.421 1.00 39.94 84 SER A CA 1
ATOM 652 C C . SER A 1 84 ? -0.178 -25.563 -29.004 1.00 39.94 84 SER A C 1
ATOM 654 O O . SER A 1 84 ? -0.786 -26.619 -28.836 1.00 39.94 84 SER A O 1
ATOM 656 N N . THR A 1 85 ? 0.098 -24.744 -27.979 1.00 38.72 85 THR A N 1
ATOM 657 C CA . THR A 1 85 ? -0.284 -25.042 -26.585 1.00 38.72 85 THR A CA 1
ATOM 658 C C . THR A 1 85 ? -1.554 -24.292 -26.183 1.00 38.72 85 THR A C 1
ATOM 660 O O . THR A 1 85 ? -1.707 -23.092 -26.409 1.00 38.72 85 THR A O 1
ATOM 663 N N . HIS A 1 86 ? -2.509 -25.012 -25.588 1.00 38.41 86 HIS A N 1
ATOM 664 C CA . HIS A 1 86 ? -3.739 -24.421 -25.065 1.00 38.41 86 HIS A CA 1
ATOM 665 C C . HIS A 1 86 ? -3.388 -23.451 -23.921 1.00 38.41 86 HIS A C 1
ATOM 667 O O . HIS A 1 86 ? -2.586 -23.785 -23.055 1.00 38.41 86 HIS A O 1
ATOM 673 N N . PHE A 1 87 ? -4.018 -22.270 -23.881 1.00 36.75 87 PHE A N 1
ATOM 674 C CA . PHE A 1 87 ? -3.751 -21.194 -22.900 1.00 36.75 87 PHE A CA 1
ATOM 675 C C . PHE A 1 87 ? -3.805 -21.648 -21.422 1.00 36.75 87 PHE A C 1
ATOM 677 O O . PHE A 1 87 ? -3.263 -20.994 -20.539 1.00 36.75 87 PHE A O 1
ATOM 684 N N . SER A 1 88 ? -4.462 -22.778 -21.143 1.00 38.81 88 SER A N 1
ATOM 685 C CA . SER A 1 88 ? -4.569 -23.406 -19.823 1.00 38.81 88 SER A CA 1
ATOM 686 C C . SER A 1 88 ? -3.318 -24.165 -19.355 1.00 38.81 88 SER A C 1
ATOM 688 O O . SER A 1 88 ? -3.248 -24.484 -18.172 1.00 38.81 88 SER A O 1
ATOM 690 N N . ASP A 1 89 ? -2.355 -24.443 -20.241 1.00 39.00 89 ASP A N 1
ATOM 691 C CA . ASP A 1 89 ? -1.105 -25.169 -19.937 1.00 39.00 89 ASP A CA 1
ATOM 692 C C . ASP A 1 89 ? 0.106 -24.242 -19.738 1.00 39.00 89 ASP A C 1
ATOM 694 O O . ASP A 1 89 ? 1.239 -24.701 -19.582 1.00 39.00 89 ASP A O 1
ATOM 698 N N . TRP A 1 90 ? -0.096 -22.922 -19.724 1.00 43.28 90 TRP A N 1
ATOM 699 C CA . TRP A 1 90 ? 0.974 -21.986 -19.395 1.00 43.28 90 TRP A CA 1
ATOM 700 C C . TRP A 1 90 ? 1.258 -22.041 -17.888 1.00 43.28 90 TRP A C 1
ATOM 702 O O . TRP A 1 90 ? 0.650 -21.322 -17.096 1.00 43.28 90 TRP A O 1
ATOM 712 N N . SER A 1 91 ? 2.205 -22.888 -17.473 1.00 41.44 91 SER A N 1
ATOM 713 C CA . SER A 1 91 ? 2.877 -22.730 -16.181 1.00 41.44 91 SER A CA 1
ATOM 714 C C . SER A 1 91 ? 3.784 -21.505 -16.277 1.00 41.44 91 SER A C 1
ATOM 716 O O . SER A 1 91 ? 4.914 -21.576 -16.762 1.00 41.44 91 SER A O 1
ATOM 718 N N . MET A 1 92 ? 3.245 -20.348 -15.909 1.00 45.09 92 MET A N 1
ATOM 719 C CA . MET A 1 92 ? 3.979 -19.092 -15.925 1.00 45.09 92 MET A CA 1
ATOM 720 C C . MET A 1 92 ? 4.701 -18.947 -14.584 1.00 45.09 92 MET A C 1
ATOM 722 O O . MET A 1 92 ? 4.228 -18.236 -13.708 1.00 45.09 92 MET A O 1
ATOM 726 N N . GLU A 1 93 ? 5.828 -19.633 -14.396 1.00 50.66 93 GLU A N 1
ATOM 727 C CA . GLU A 1 93 ? 6.817 -19.186 -13.405 1.00 50.66 93 GLU A CA 1
ATOM 728 C C . GLU A 1 93 ? 7.404 -17.867 -13.939 1.00 50.66 93 GLU A C 1
ATOM 730 O O . GLU A 1 93 ? 8.456 -17.839 -14.574 1.00 50.66 93 GLU A O 1
ATOM 735 N N . LEU A 1 94 ? 6.648 -16.765 -13.815 1.00 60.41 94 LEU A N 1
ATOM 736 C CA . LEU A 1 94 ? 7.137 -15.441 -14.189 1.00 60.41 94 LEU A CA 1
ATOM 737 C C . LEU A 1 94 ? 8.129 -15.007 -13.119 1.00 60.41 94 LEU A C 1
ATOM 739 O O . LEU A 1 94 ? 7.755 -14.731 -11.981 1.00 60.41 94 LEU A O 1
ATOM 743 N N . SER A 1 95 ? 9.395 -14.961 -13.498 1.00 64.94 95 SER A N 1
ATOM 744 C CA . SER A 1 95 ? 10.504 -14.560 -12.644 1.00 64.94 95 SER A CA 1
ATOM 745 C C . SER A 1 95 ? 11.184 -13.305 -13.204 1.00 64.94 95 SER A C 1
ATOM 747 O O . SER A 1 95 ? 10.794 -12.761 -14.241 1.00 64.94 95 SER A O 1
ATOM 749 N N . GLY A 1 96 ? 12.183 -12.789 -12.488 1.00 76.31 96 GLY A N 1
ATOM 750 C CA . GLY A 1 96 ? 12.901 -11.573 -12.879 1.00 76.31 96 GLY A CA 1
ATOM 751 C C . GLY A 1 96 ? 12.294 -10.300 -12.294 1.00 76.31 96 GLY A C 1
ATOM 752 O O . GLY A 1 96 ? 11.568 -10.342 -11.305 1.00 76.31 96 GLY A O 1
ATOM 753 N N . SER A 1 97 ? 12.644 -9.139 -12.845 1.00 82.62 97 SER A N 1
ATOM 754 C CA . SER A 1 97 ? 12.223 -7.840 -12.296 1.00 82.62 97 SER A CA 1
ATOM 755 C C . SER A 1 97 ? 11.070 -7.220 -13.082 1.00 82.62 97 SER A C 1
ATOM 757 O O . SER A 1 97 ? 10.979 -7.359 -14.301 1.00 82.62 97 SER A O 1
ATOM 759 N N . LEU A 1 98 ? 10.180 -6.500 -12.392 1.00 84.44 98 LEU A N 1
ATOM 760 C CA . LEU A 1 98 ? 9.093 -5.788 -13.061 1.00 84.44 98 LEU A CA 1
ATOM 761 C C . LEU A 1 98 ? 9.642 -4.580 -13.834 1.00 84.44 98 LEU A C 1
ATOM 763 O O . LEU A 1 98 ? 10.081 -3.595 -13.240 1.00 84.44 98 LEU A O 1
ATOM 767 N N . SER A 1 99 ? 9.594 -4.657 -15.166 1.00 85.56 99 SER A N 1
ATOM 768 C CA . SER A 1 99 ? 10.132 -3.614 -16.042 1.00 85.56 99 SER A CA 1
ATOM 769 C C . SER A 1 99 ? 9.416 -2.262 -15.864 1.00 85.56 99 SER A C 1
ATOM 771 O O . SER A 1 99 ? 8.180 -2.218 -15.904 1.00 85.56 99 SER A O 1
ATOM 773 N N . PRO A 1 100 ? 10.159 -1.138 -15.783 1.00 82.88 100 PRO A N 1
ATOM 774 C CA . PRO A 1 100 ? 9.616 0.225 -15.838 1.00 82.88 100 PRO A CA 1
ATOM 775 C C . PRO A 1 100 ? 8.708 0.509 -17.042 1.00 82.88 100 PRO A C 1
ATOM 777 O O . PRO A 1 100 ? 7.837 1.379 -16.974 1.00 82.88 100 PRO A O 1
ATOM 780 N N . ALA A 1 101 ? 8.864 -0.246 -18.137 1.00 79.94 101 ALA A N 1
ATOM 781 C CA . ALA A 1 101 ? 8.038 -0.121 -19.335 1.00 79.94 101 ALA A CA 1
ATOM 782 C C . ALA A 1 101 ? 6.541 -0.349 -19.063 1.00 79.94 101 ALA A C 1
ATOM 784 O O . ALA A 1 101 ? 5.710 0.142 -19.829 1.00 79.94 101 ALA A O 1
ATOM 785 N N . ILE A 1 102 ? 6.176 -1.005 -17.950 1.00 81.25 102 ILE A N 1
ATOM 786 C CA . ILE A 1 102 ? 4.777 -1.138 -17.524 1.00 81.25 102 ILE A CA 1
ATOM 787 C C . ILE A 1 102 ? 4.066 0.219 -17.447 1.00 81.25 102 ILE A C 1
ATOM 789 O O . ILE A 1 102 ? 2.895 0.309 -17.797 1.00 81.25 102 ILE A O 1
ATOM 793 N N . GLY A 1 103 ? 4.772 1.296 -17.084 1.00 80.06 103 GLY A N 1
ATOM 794 C CA . GLY A 1 103 ? 4.200 2.641 -17.016 1.00 80.06 103 GLY A CA 1
ATOM 795 C C . GLY A 1 103 ? 3.758 3.218 -18.365 1.00 80.06 103 GLY A C 1
ATOM 796 O O . GLY A 1 103 ? 3.018 4.201 -18.385 1.00 80.06 103 GLY A O 1
ATOM 797 N N . ASN A 1 104 ? 4.169 2.619 -19.487 1.00 80.62 104 ASN A N 1
ATOM 798 C CA . ASN A 1 104 ? 3.723 3.022 -20.823 1.00 80.62 104 ASN A CA 1
ATOM 799 C C . ASN A 1 104 ? 2.347 2.437 -21.175 1.00 80.62 104 ASN A C 1
ATOM 801 O O . ASN A 1 104 ? 1.672 2.952 -22.065 1.00 80.62 104 ASN A O 1
ATOM 805 N N . LEU A 1 105 ? 1.890 1.410 -20.452 1.00 79.81 105 LEU A N 1
ATOM 806 C CA . LEU A 1 105 ? 0.604 0.744 -20.662 1.00 79.81 105 LEU A CA 1
ATOM 807 C C . LEU A 1 105 ? -0.544 1.532 -20.008 1.00 79.81 105 LEU A C 1
ATOM 809 O O . LEU A 1 105 ? -1.321 1.011 -19.212 1.00 79.81 105 LEU A O 1
ATOM 813 N N . SER A 1 106 ? -0.650 2.823 -20.334 1.00 82.25 106 SER A N 1
ATOM 814 C CA . SER A 1 106 ? -1.544 3.791 -19.673 1.00 82.25 106 SER A CA 1
ATOM 815 C C . SER A 1 106 ? -3.041 3.439 -19.736 1.00 82.25 106 SER A C 1
ATOM 817 O O . SER A 1 106 ? -3.851 3.985 -18.980 1.00 82.25 106 SER A O 1
ATOM 819 N N . PHE A 1 107 ? -3.422 2.512 -20.619 1.00 80.94 107 PHE A N 1
ATOM 820 C CA . PHE A 1 107 ? -4.775 1.980 -20.743 1.00 80.94 107 PHE A CA 1
ATOM 821 C C . PHE A 1 107 ? -5.153 0.988 -19.631 1.00 80.94 107 PHE A C 1
ATOM 823 O O . PHE A 1 107 ? -6.351 0.766 -19.420 1.00 80.94 107 PHE A O 1
ATOM 830 N N . LEU A 1 108 ? -4.173 0.413 -18.921 1.00 79.25 108 LEU A N 1
ATOM 831 C CA . LEU A 1 108 ? -4.401 -0.627 -17.922 1.00 79.25 108 LEU A CA 1
ATOM 832 C C . LEU A 1 108 ? -5.287 -0.137 -16.778 1.00 79.25 108 LEU A C 1
ATOM 834 O O . LEU A 1 108 ? -5.086 0.925 -16.186 1.00 79.25 108 LEU A O 1
ATOM 838 N N . ARG A 1 109 ? -6.277 -0.968 -16.455 1.00 85.69 109 ARG A N 1
ATOM 839 C CA . ARG A 1 109 ? -7.164 -0.792 -15.299 1.00 85.69 109 ARG A CA 1
ATOM 840 C C . ARG A 1 109 ? -6.856 -1.778 -14.191 1.00 85.69 109 ARG A C 1
ATOM 842 O O . ARG A 1 109 ? -7.129 -1.488 -13.033 1.00 85.69 109 ARG A O 1
ATOM 849 N N . GLU A 1 110 ? -6.283 -2.919 -14.532 1.00 86.50 110 GLU A N 1
ATOM 850 C CA . GLU A 1 110 ? -5.954 -3.965 -13.581 1.00 86.50 110 GLU A CA 1
ATOM 851 C C . GLU A 1 110 ? -4.584 -4.531 -13.930 1.00 86.50 110 GLU A C 1
ATOM 853 O O . GLU A 1 110 ? -4.298 -4.805 -15.093 1.00 86.50 110 GLU A O 1
ATOM 858 N N . VAL A 1 111 ? -3.738 -4.671 -12.915 1.00 85.12 111 VAL A N 1
ATOM 859 C CA . VAL A 1 111 ? -2.443 -5.344 -12.988 1.00 85.12 111 VAL A CA 1
ATOM 860 C C . VAL A 1 111 ? -2.449 -6.392 -11.892 1.00 85.12 111 VAL A C 1
ATOM 862 O O . VAL A 1 111 ? -2.558 -6.051 -10.715 1.00 85.12 111 VAL A O 1
ATOM 865 N N . SER A 1 112 ? -2.354 -7.662 -12.276 1.00 87.06 112 SER A N 1
ATOM 866 C CA . SER A 1 112 ? -2.278 -8.779 -11.339 1.00 87.06 112 SER A CA 1
ATOM 867 C C . SER A 1 112 ? -1.116 -9.684 -11.714 1.00 87.06 112 SER A C 1
ATOM 869 O O . SER A 1 112 ? -1.157 -10.338 -12.750 1.00 87.06 112 SER A O 1
ATOM 871 N N . LEU A 1 113 ? -0.108 -9.722 -10.846 1.00 84.00 113 LEU A N 1
ATOM 872 C CA . LEU A 1 113 ? 1.063 -10.599 -10.915 1.00 84.00 113 LEU A CA 1
ATOM 873 C C . LEU A 1 113 ? 1.119 -11.524 -9.690 1.00 84.00 113 LEU A C 1
ATOM 875 O O . LEU A 1 113 ? 2.189 -11.949 -9.267 1.00 84.00 113 LEU A O 1
ATOM 879 N N . PHE A 1 114 ? -0.040 -11.795 -9.086 1.00 83.69 114 PHE A N 1
ATOM 880 C CA . PHE A 1 114 ? -0.162 -12.608 -7.880 1.00 83.69 114 PHE A CA 1
ATOM 881 C C . PHE A 1 114 ? 0.518 -13.976 -8.023 1.00 83.69 114 PHE A C 1
ATOM 883 O O . PHE A 1 114 ? 0.269 -14.667 -9.010 1.00 83.69 114 PHE A O 1
ATOM 890 N N . ASN A 1 115 ? 1.276 -14.379 -7.000 1.00 85.00 115 ASN A N 1
ATOM 891 C CA . ASN A 1 115 ? 1.838 -15.723 -6.855 1.00 85.00 115 ASN A CA 1
ATOM 892 C C . ASN A 1 115 ? 2.791 -16.114 -7.997 1.00 85.00 115 ASN A C 1
ATOM 894 O O . ASN A 1 115 ? 2.533 -17.071 -8.728 1.00 85.00 115 ASN A O 1
ATOM 898 N N . ASN A 1 116 ? 3.867 -15.336 -8.125 1.00 82.81 116 ASN A N 1
ATOM 899 C CA . ASN A 1 116 ? 4.960 -15.500 -9.086 1.00 82.81 116 ASN A CA 1
ATOM 900 C C . ASN A 1 116 ? 6.316 -15.289 -8.375 1.00 82.81 116 ASN A C 1
ATOM 902 O O . ASN A 1 116 ? 6.357 -15.042 -7.169 1.00 82.81 116 ASN A O 1
ATOM 906 N N . ASP A 1 117 ? 7.420 -15.338 -9.122 1.00 82.25 117 ASP A N 1
ATOM 907 C CA . ASP A 1 117 ? 8.786 -15.180 -8.608 1.00 82.25 117 ASP A CA 1
ATOM 908 C C . ASP A 1 117 ? 9.403 -13.823 -8.993 1.00 82.25 117 ASP A C 1
ATOM 910 O O . ASP A 1 117 ? 10.614 -13.707 -9.212 1.00 82.25 117 ASP A O 1
ATOM 914 N N . PHE A 1 118 ? 8.591 -12.760 -9.086 1.00 84.44 118 PHE A N 1
ATOM 915 C CA . PHE A 1 118 ? 9.125 -11.429 -9.376 1.00 84.44 118 PHE A CA 1
ATOM 916 C C . PHE A 1 118 ? 10.010 -10.929 -8.228 1.00 84.44 118 PHE A C 1
ATOM 918 O O . PHE A 1 118 ? 9.649 -10.989 -7.054 1.00 84.44 118 PHE A O 1
ATOM 925 N N . THR A 1 119 ? 11.169 -10.384 -8.575 1.00 89.12 119 THR A N 1
ATOM 926 C CA . THR A 1 119 ? 12.200 -9.868 -7.670 1.00 89.12 119 THR A CA 1
ATOM 927 C C . THR A 1 119 ? 12.483 -8.388 -7.952 1.00 89.12 119 THR A C 1
ATOM 929 O O . THR A 1 119 ? 11.890 -7.760 -8.833 1.00 89.12 119 THR A O 1
ATOM 932 N N . GLY A 1 120 ? 13.410 -7.794 -7.198 1.00 92.94 120 GLY A N 1
ATOM 933 C CA . GLY A 1 120 ? 13.791 -6.392 -7.374 1.00 92.94 120 GLY A CA 1
ATOM 934 C C . GLY A 1 120 ? 12.739 -5.425 -6.832 1.00 92.94 120 GLY A C 1
ATOM 935 O O . GLY A 1 120 ? 11.938 -5.788 -5.974 1.00 92.94 120 GLY A O 1
ATOM 936 N N . LYS A 1 121 ? 12.785 -4.166 -7.274 1.00 97.06 121 LYS A N 1
ATOM 937 C CA . LYS A 1 121 ? 11.894 -3.102 -6.785 1.00 97.06 121 LYS A CA 1
ATOM 938 C C . LYS A 1 121 ? 10.631 -3.003 -7.630 1.00 97.06 121 LYS A C 1
ATOM 940 O O . LYS A 1 121 ? 10.663 -3.272 -8.827 1.00 97.06 121 LYS A O 1
ATOM 945 N N . ILE A 1 122 ? 9.549 -2.519 -7.026 1.00 97.38 122 ILE A N 1
ATOM 946 C CA . ILE A 1 122 ? 8.384 -2.057 -7.786 1.00 97.38 122 ILE A CA 1
ATOM 947 C C . ILE A 1 122 ? 8.793 -0.755 -8.510 1.00 97.38 122 ILE A C 1
ATOM 949 O O . ILE A 1 122 ? 9.216 0.190 -7.836 1.00 97.38 122 ILE A O 1
ATOM 953 N N . PRO A 1 123 ? 8.703 -0.674 -9.850 1.00 95.56 123 PRO A N 1
ATOM 954 C CA . PRO A 1 123 ? 9.101 0.515 -10.600 1.00 95.56 123 PRO A CA 1
ATOM 955 C C . PRO A 1 123 ? 8.190 1.705 -10.277 1.00 95.56 123 PRO A C 1
ATOM 957 O O . PRO A 1 123 ? 6.967 1.567 -10.173 1.00 95.56 123 PRO A O 1
ATOM 960 N N . SER A 1 124 ? 8.771 2.899 -10.150 1.00 97.06 124 SER A N 1
ATOM 961 C CA . SER A 1 124 ? 8.018 4.127 -9.854 1.00 97.06 124 SER A CA 1
ATOM 962 C C . SER A 1 124 ? 7.103 4.536 -11.014 1.00 97.06 124 SER A C 1
ATOM 964 O O . SER A 1 124 ? 6.080 5.195 -10.813 1.00 97.06 124 SER A O 1
ATOM 966 N N . GLU A 1 125 ? 7.412 4.076 -12.226 1.00 95.00 125 GLU A N 1
ATOM 967 C CA . GLU A 1 125 ? 6.641 4.274 -13.448 1.00 95.00 125 GLU A CA 1
ATOM 968 C C . GLU A 1 125 ? 5.227 3.692 -13.369 1.00 95.00 125 GLU A C 1
ATOM 970 O O . GLU A 1 125 ? 4.359 4.136 -14.120 1.00 95.00 125 GLU A O 1
ATOM 975 N N . ILE A 1 126 ? 4.941 2.789 -12.421 1.00 92.69 126 ILE A N 1
ATOM 976 C CA . ILE A 1 126 ? 3.576 2.308 -12.161 1.00 92.69 126 ILE A CA 1
ATOM 977 C C . ILE A 1 126 ? 2.612 3.455 -11.818 1.00 92.69 126 ILE A C 1
ATOM 979 O O . ILE A 1 126 ? 1.415 3.376 -12.085 1.00 92.69 126 ILE A O 1
ATOM 983 N N . GLY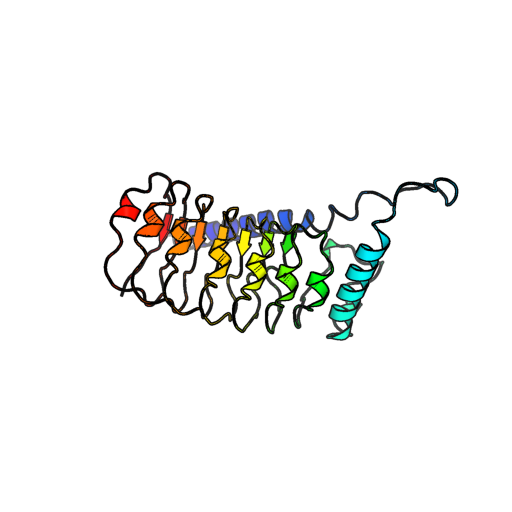 A 1 127 ? 3.143 4.572 -11.311 1.00 93.81 127 GLY A N 1
ATOM 984 C CA . GLY A 1 127 ? 2.392 5.800 -11.079 1.00 93.81 127 GLY A CA 1
ATOM 985 C C . GLY A 1 127 ? 1.835 6.470 -12.335 1.00 93.81 127 GLY A C 1
ATOM 986 O O . GLY A 1 127 ? 0.937 7.302 -12.229 1.00 93.81 127 GLY A O 1
ATOM 987 N N . ARG A 1 128 ? 2.327 6.112 -13.530 1.00 95.00 128 ARG A N 1
ATOM 988 C CA . ARG A 1 128 ? 1.825 6.628 -14.817 1.00 95.00 128 ARG A CA 1
ATOM 989 C C . ARG A 1 128 ? 0.509 5.974 -15.246 1.00 95.00 128 ARG A C 1
ATOM 991 O O . ARG A 1 128 ? -0.173 6.496 -16.130 1.00 95.00 128 ARG A O 1
ATOM 998 N N . LEU A 1 129 ? 0.114 4.869 -14.609 1.00 91.12 129 LEU A N 1
ATOM 999 C CA . LEU A 1 129 ? -1.110 4.127 -14.908 1.00 91.12 129 LEU A CA 1
ATOM 1000 C C . LEU A 1 129 ? -2.354 4.823 -14.330 1.00 91.12 129 LEU A C 1
ATOM 1002 O O . LEU A 1 129 ? -3.048 4.306 -13.463 1.00 91.12 129 LEU A O 1
ATOM 1006 N N . SER A 1 130 ? -2.687 6.010 -14.836 1.00 93.06 130 SER A N 1
ATOM 1007 C CA . SER A 1 130 ? -3.775 6.856 -14.307 1.00 93.06 130 SER A CA 1
ATOM 1008 C C . SER A 1 130 ? -5.175 6.207 -14.322 1.00 93.06 130 SER A C 1
ATOM 1010 O O . SER A 1 130 ? -6.085 6.640 -13.603 1.00 93.06 130 SER A O 1
ATOM 1012 N N . ARG A 1 131 ? -5.371 5.158 -15.132 1.00 90.62 131 ARG A N 1
ATOM 1013 C CA . ARG A 1 131 ? -6.621 4.386 -15.233 1.00 90.62 131 ARG A CA 1
ATOM 1014 C C . ARG A 1 1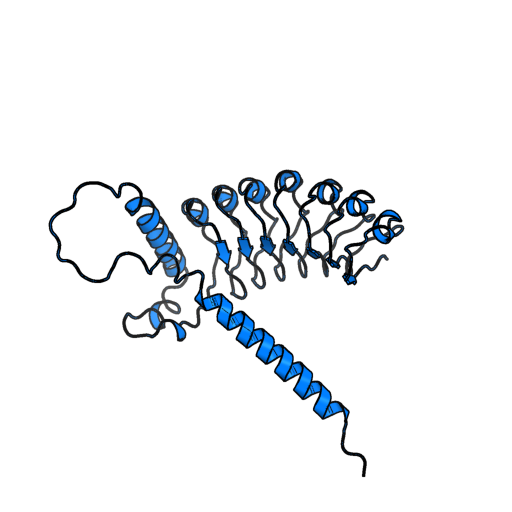31 ? -6.671 3.177 -14.297 1.00 90.62 131 ARG A C 1
ATOM 1016 O O . ARG A 1 131 ? -7.725 2.539 -14.224 1.00 90.62 131 ARG A O 1
ATOM 1023 N N . LEU A 1 132 ? -5.583 2.884 -13.584 1.00 93.81 132 LEU A N 1
ATOM 1024 C CA . LEU A 1 132 ? -5.459 1.713 -12.727 1.00 93.81 132 LEU A CA 1
ATOM 1025 C C . LEU A 1 132 ? -6.460 1.773 -11.569 1.00 93.81 132 LEU A C 1
ATOM 1027 O O . LEU A 1 132 ? -6.619 2.792 -10.898 1.00 93.81 132 LEU A O 1
ATOM 1031 N N . ARG A 1 133 ? -7.151 0.655 -11.366 1.00 93.56 133 ARG A N 1
ATOM 1032 C CA . ARG A 1 133 ? -8.153 0.399 -10.327 1.00 93.56 133 ARG A CA 1
ATOM 1033 C C . ARG A 1 133 ? -7.733 -0.732 -9.401 1.00 93.56 133 ARG A C 1
ATOM 1035 O O . ARG A 1 133 ? -8.074 -0.698 -8.225 1.00 93.56 133 ARG A O 1
ATOM 1042 N N . SER A 1 134 ? -6.999 -1.715 -9.907 1.00 93.69 134 SER A N 1
ATOM 1043 C CA . SER A 1 134 ? -6.530 -2.853 -9.119 1.00 93.69 134 SER A CA 1
ATOM 1044 C C . SER A 1 134 ? -5.056 -3.102 -9.398 1.00 93.69 134 SER A C 1
ATOM 1046 O O . SER A 1 134 ? -4.679 -3.315 -10.549 1.00 93.69 134 SER A O 1
ATOM 1048 N N . LEU A 1 135 ? -4.235 -3.068 -8.351 1.00 96.94 135 LEU A N 1
ATOM 1049 C CA . LEU A 1 135 ? -2.833 -3.460 -8.390 1.00 96.94 135 LEU A CA 1
ATOM 1050 C C . LEU A 1 135 ? -2.611 -4.599 -7.397 1.00 96.94 135 LEU A C 1
ATOM 1052 O O . LEU A 1 135 ? -2.697 -4.392 -6.186 1.00 96.94 135 LEU A O 1
ATOM 1056 N N . VAL A 1 136 ? -2.335 -5.792 -7.917 1.00 95.44 136 VAL A N 1
ATOM 1057 C CA . VAL A 1 136 ? -2.099 -7.008 -7.137 1.00 95.44 136 VAL A CA 1
ATOM 1058 C C . VAL A 1 136 ? -0.721 -7.557 -7.483 1.00 95.44 136 VAL A C 1
ATOM 1060 O O . VAL A 1 136 ? -0.520 -8.129 -8.549 1.00 95.44 136 VAL A O 1
ATOM 1063 N N . LEU A 1 137 ? 0.225 -7.381 -6.568 1.00 94.94 137 LEU A N 1
ATOM 1064 C CA . LEU A 1 137 ? 1.607 -7.866 -6.656 1.00 94.94 137 LEU A CA 1
ATOM 1065 C C . LEU A 1 137 ? 1.925 -8.872 -5.538 1.00 94.94 137 LEU A C 1
ATOM 1067 O O . LEU A 1 137 ? 3.088 -9.144 -5.244 1.00 94.94 137 LEU A O 1
ATOM 1071 N N . ALA A 1 138 ? 0.890 -9.384 -4.872 1.00 91.56 138 ALA A N 1
ATOM 1072 C CA . ALA A 1 138 ? 1.048 -10.224 -3.699 1.00 91.56 138 ALA A CA 1
ATOM 1073 C C . ALA A 1 138 ? 1.693 -11.584 -4.004 1.00 91.56 138 ALA A C 1
ATOM 1075 O O . ALA A 1 138 ? 1.574 -12.094 -5.118 1.00 91.56 138 ALA A O 1
ATOM 1076 N N . ASN A 1 139 ? 2.345 -12.168 -2.998 1.00 92.56 139 ASN A N 1
ATOM 1077 C CA . ASN A 1 139 ? 3.085 -13.428 -3.071 1.00 92.56 139 ASN A CA 1
ATOM 1078 C C . ASN A 1 139 ? 4.130 -13.409 -4.194 1.00 92.56 139 ASN A C 1
ATOM 1080 O O . ASN A 1 139 ? 4.004 -14.117 -5.190 1.00 92.56 139 ASN A O 1
ATOM 1084 N N . ASN A 1 140 ? 5.123 -12.542 -4.034 1.00 92.12 140 ASN A N 1
ATOM 1085 C CA . ASN A 1 140 ? 6.300 -12.438 -4.891 1.00 92.12 140 ASN A CA 1
ATOM 1086 C C . ASN A 1 140 ? 7.532 -12.196 -4.001 1.00 92.12 140 ASN A C 1
ATOM 1088 O O . ASN A 1 140 ? 7.471 -12.264 -2.775 1.00 92.12 140 ASN A O 1
ATOM 1092 N N . SER A 1 141 ? 8.668 -11.885 -4.615 1.00 96.19 141 SER A N 1
ATOM 1093 C CA . SER A 1 141 ? 9.909 -11.516 -3.936 1.00 96.19 141 SER A CA 1
ATOM 1094 C C . SER A 1 141 ? 10.280 -10.037 -4.130 1.00 96.19 141 SER A C 1
ATOM 1096 O O . SER A 1 141 ? 11.466 -9.691 -4.077 1.00 96.19 141 SER A O 1
ATOM 1098 N N . PHE A 1 142 ? 9.302 -9.138 -4.326 1.00 97.69 142 PHE A N 1
ATOM 1099 C CA . PHE A 1 142 ? 9.570 -7.700 -4.442 1.00 97.69 142 PHE A CA 1
ATOM 1100 C C . PHE A 1 142 ? 10.237 -7.161 -3.174 1.00 97.69 142 PHE A C 1
ATOM 1102 O O . PHE A 1 142 ? 9.889 -7.527 -2.056 1.00 97.69 142 PHE A O 1
ATOM 1109 N N . SER A 1 143 ? 11.198 -6.264 -3.351 1.00 97.88 143 SER A N 1
ATOM 1110 C CA . SER A 1 143 ? 12.053 -5.702 -2.306 1.00 97.88 143 SER A CA 1
ATOM 1111 C C . SER A 1 143 ? 12.189 -4.186 -2.462 1.00 97.88 143 SER A C 1
ATOM 1113 O O . SER A 1 143 ? 11.734 -3.597 -3.443 1.00 97.88 143 SER A O 1
ATOM 1115 N N . GLY A 1 144 ? 12.832 -3.532 -1.495 1.00 98.31 144 GLY A N 1
ATOM 1116 C CA . GLY A 1 144 ? 12.914 -2.072 -1.458 1.00 98.31 144 GLY A CA 1
ATOM 1117 C C . GLY A 1 144 ? 11.628 -1.427 -0.940 1.00 98.31 144 GLY A C 1
ATOM 1118 O O . GLY A 1 144 ? 10.775 -2.094 -0.359 1.00 98.31 144 GLY A O 1
ATOM 1119 N N . GLU A 1 145 ? 11.531 -0.110 -1.086 1.00 98.62 145 GLU A N 1
ATOM 1120 C CA . GLU A 1 145 ? 10.406 0.666 -0.562 1.00 98.62 145 GLU A CA 1
ATOM 1121 C C . GLU A 1 145 ? 9.182 0.605 -1.476 1.00 98.62 145 GLU A C 1
ATOM 1123 O O . GLU A 1 145 ? 9.299 0.435 -2.692 1.00 98.62 145 GLU A O 1
ATOM 1128 N N . VAL A 1 146 ? 7.999 0.794 -0.887 1.00 98.56 146 VAL A N 1
ATOM 1129 C CA . VAL A 1 146 ? 6.763 0.995 -1.648 1.00 98.56 146 VAL A CA 1
ATOM 1130 C C . VAL A 1 146 ? 6.863 2.333 -2.393 1.00 98.56 146 VAL A C 1
ATOM 1132 O O . VAL A 1 146 ? 6.985 3.373 -1.745 1.00 98.56 146 VAL A O 1
ATOM 1135 N N . PRO A 1 147 ? 6.796 2.364 -3.736 1.00 98.00 147 PRO A N 1
ATOM 1136 C CA . PRO A 1 147 ? 6.974 3.605 -4.473 1.00 98.00 147 PRO A CA 1
ATOM 1137 C C . PRO A 1 147 ? 5.800 4.557 -4.226 1.00 98.00 147 PRO A C 1
ATOM 1139 O O . PRO A 1 147 ? 4.652 4.266 -4.577 1.00 98.00 147 PRO A O 1
ATOM 1142 N N . ALA A 1 148 ? 6.104 5.745 -3.698 1.00 98.25 148 ALA A N 1
ATOM 1143 C CA . ALA A 1 148 ? 5.135 6.821 -3.481 1.00 98.25 148 ALA A CA 1
ATOM 1144 C C . ALA A 1 148 ? 4.352 7.178 -4.755 1.00 98.25 148 ALA A C 1
ATOM 1146 O O . ALA A 1 148 ? 3.185 7.566 -4.689 1.00 98.25 148 ALA A O 1
ATOM 1147 N N . ASN A 1 149 ? 4.959 6.979 -5.930 1.00 98.31 149 ASN A N 1
ATOM 1148 C CA . ASN A 1 149 ? 4.355 7.233 -7.234 1.00 98.31 149 ASN A CA 1
ATOM 1149 C C . ASN A 1 149 ? 3.083 6.417 -7.512 1.00 98.31 149 ASN A C 1
ATOM 1151 O O . ASN A 1 149 ? 2.304 6.853 -8.353 1.00 98.31 149 ASN A O 1
ATOM 1155 N N . ILE A 1 150 ? 2.801 5.314 -6.799 1.00 98.25 150 ILE A N 1
ATOM 1156 C CA . ILE A 1 150 ? 1.499 4.612 -6.895 1.00 98.25 150 ILE A CA 1
ATOM 1157 C C . ILE A 1 150 ? 0.325 5.588 -6.673 1.00 98.25 150 ILE A C 1
ATOM 1159 O O . ILE A 1 150 ? -0.730 5.427 -7.285 1.00 98.25 150 ILE A O 1
ATOM 1163 N N . SER A 1 151 ? 0.535 6.659 -5.897 1.00 97.31 151 SER A N 1
ATOM 1164 C CA . SER A 1 151 ? -0.412 7.770 -5.703 1.00 97.31 151 SER A CA 1
ATOM 1165 C C . SER A 1 151 ? -0.853 8.491 -6.989 1.00 97.31 151 SER A C 1
ATOM 1167 O O . SER A 1 151 ? -1.878 9.170 -6.977 1.00 97.31 151 SER A O 1
ATOM 1169 N N . GLY A 1 152 ? -0.138 8.332 -8.110 1.00 97.31 152 GLY A N 1
ATOM 1170 C CA . GLY A 1 152 ? -0.560 8.818 -9.430 1.00 97.31 152 GLY A CA 1
ATOM 1171 C C . GLY A 1 152 ? -1.764 8.060 -10.007 1.00 97.31 152 GLY A C 1
ATOM 1172 O O . GLY A 1 152 ? -2.510 8.595 -10.830 1.00 97.31 152 GLY A O 1
ATOM 1173 N N . SER A 1 153 ? -2.022 6.842 -9.522 1.00 96.81 153 SER A N 1
ATOM 1174 C CA . SER A 1 153 ? -3.199 6.039 -9.866 1.00 96.81 153 SER A CA 1
ATOM 1175 C C . SER A 1 153 ? -4.406 6.444 -9.013 1.00 96.81 153 SER A C 1
ATOM 1177 O O . SER A 1 153 ? -4.900 5.676 -8.195 1.00 96.81 153 SER A O 1
ATOM 1179 N N . LEU A 1 154 ? -4.926 7.658 -9.201 1.00 96.94 154 LEU A N 1
ATOM 1180 C CA . LEU A 1 154 ? -6.021 8.211 -8.378 1.00 96.94 154 LEU A CA 1
ATOM 1181 C C . LEU A 1 154 ? -7.340 7.412 -8.439 1.00 96.94 154 LEU A C 1
ATOM 1183 O O . LEU A 1 154 ? -8.258 7.651 -7.656 1.00 96.94 154 LEU A O 1
ATOM 1187 N N . ASN A 1 155 ? -7.465 6.480 -9.388 1.00 96.94 155 ASN A N 1
ATOM 1188 C CA . ASN A 1 155 ? -8.611 5.582 -9.522 1.00 96.94 155 ASN A CA 1
ATOM 1189 C C . ASN A 1 155 ? -8.438 4.241 -8.793 1.00 96.94 155 ASN A C 1
ATOM 1191 O O . ASN A 1 155 ? -9.318 3.388 -8.920 1.00 96.94 155 ASN A O 1
ATOM 1195 N N . LEU A 1 156 ? -7.343 4.057 -8.049 1.00 98.44 156 LEU A N 1
ATOM 1196 C CA . LEU A 1 156 ? -7.014 2.799 -7.393 1.00 98.44 156 LEU A CA 1
ATOM 1197 C C . LEU A 1 156 ? -8.024 2.470 -6.287 1.00 98.44 156 LEU A C 1
ATOM 1199 O O . LEU A 1 156 ? -8.259 3.255 -5.374 1.00 98.44 156 LEU A O 1
ATOM 1203 N N . VAL A 1 157 ? -8.609 1.281 -6.393 1.00 98.56 157 VAL A N 1
ATOM 1204 C CA . VAL A 1 157 ? -9.601 0.704 -5.478 1.00 98.56 157 VAL A CA 1
ATOM 1205 C C . VAL A 1 157 ? -8.982 -0.425 -4.657 1.00 98.56 157 VAL A C 1
ATOM 1207 O O . VAL A 1 157 ? -9.289 -0.565 -3.473 1.00 98.56 157 VAL A O 1
ATOM 1210 N N . LYS A 1 158 ? -8.097 -1.220 -5.265 1.00 98.38 158 LYS A N 1
ATOM 1211 C CA . LYS A 1 158 ? -7.390 -2.323 -4.610 1.00 98.38 158 LYS A CA 1
ATOM 1212 C C . LYS A 1 158 ? -5.884 -2.156 -4.769 1.00 98.38 158 LYS A C 1
ATOM 1214 O O . LYS A 1 158 ? -5.395 -2.077 -5.894 1.00 98.38 158 LYS A O 1
ATOM 1219 N N . LEU A 1 159 ? -5.175 -2.166 -3.644 1.00 98.75 159 LEU A N 1
ATOM 1220 C CA . LEU A 1 159 ? -3.725 -2.288 -3.575 1.00 98.75 159 LEU A CA 1
ATOM 1221 C C . LEU A 1 159 ? -3.369 -3.491 -2.705 1.00 98.75 159 LEU A C 1
ATOM 1223 O O . LEU A 1 159 ? -3.678 -3.518 -1.514 1.00 98.75 159 LEU A O 1
ATOM 1227 N N . ASP A 1 160 ? -2.728 -4.478 -3.314 1.00 98.56 160 ASP A N 1
ATOM 1228 C CA . ASP A 1 160 ? -2.379 -5.736 -2.670 1.00 98.56 160 ASP A CA 1
ATOM 1229 C C . ASP A 1 160 ? -0.910 -6.065 -2.933 1.00 98.56 160 ASP A C 1
ATOM 1231 O O . ASP A 1 160 ? -0.533 -6.465 -4.034 1.00 98.56 160 ASP A O 1
ATOM 1235 N N . LEU A 1 161 ? -0.079 -5.816 -1.924 1.00 98.62 161 LEU A N 1
ATOM 1236 C CA . LEU A 1 161 ? 1.375 -5.992 -1.938 1.00 98.62 161 LEU A CA 1
ATOM 1237 C C . LEU A 1 161 ? 1.823 -7.060 -0.928 1.00 98.62 161 LEU A C 1
ATOM 1239 O O . LEU A 1 161 ? 2.997 -7.124 -0.560 1.00 98.62 161 LEU A O 1
ATOM 1243 N N . ALA A 1 162 ? 0.887 -7.863 -0.427 1.00 98.50 162 ALA A N 1
ATOM 1244 C CA . ALA A 1 162 ? 1.139 -8.803 0.652 1.00 98.50 162 ALA A CA 1
ATOM 1245 C C . ALA A 1 162 ? 2.121 -9.922 0.270 1.00 98.50 162 ALA A C 1
ATOM 1247 O O . ALA A 1 162 ? 2.236 -10.261 -0.902 1.00 98.50 162 ALA A O 1
ATOM 1248 N N . GLY A 1 163 ? 2.821 -10.509 1.242 1.00 97.56 163 GLY A N 1
ATOM 1249 C CA . GLY A 1 163 ? 3.734 -11.630 0.987 1.00 97.56 163 GLY A CA 1
ATOM 1250 C C . GLY A 1 163 ? 4.886 -11.244 0.057 1.00 97.56 163 GLY A C 1
ATOM 1251 O O . GLY A 1 163 ? 5.034 -11.825 -1.014 1.00 97.56 163 GLY A O 1
ATOM 1252 N N . ASN A 1 164 ? 5.648 -10.220 0.439 1.00 98.56 164 ASN A N 1
ATOM 1253 C CA . ASN A 1 164 ? 6.834 -9.734 -0.273 1.00 98.56 164 ASN A CA 1
ATOM 1254 C C . ASN A 1 164 ? 7.942 -9.370 0.742 1.00 98.56 164 ASN A C 1
ATOM 1256 O O . ASN A 1 164 ? 7.801 -9.557 1.950 1.00 98.56 164 ASN A O 1
ATOM 1260 N N . HIS A 1 165 ? 9.060 -8.820 0.266 1.00 98.62 165 HIS A N 1
ATOM 1261 C CA . HIS A 1 165 ? 10.190 -8.351 1.078 1.00 98.62 165 HIS A CA 1
ATOM 1262 C C . HIS A 1 165 ? 10.268 -6.814 1.147 1.00 98.62 165 HIS A C 1
ATOM 1264 O O . HIS A 1 165 ? 11.363 -6.244 1.227 1.00 98.62 165 HIS A O 1
ATOM 1270 N N . LEU A 1 166 ? 9.126 -6.119 1.078 1.00 98.88 166 LEU A N 1
ATOM 1271 C CA . LEU A 1 166 ? 9.084 -4.654 1.045 1.00 98.88 166 LEU A CA 1
ATOM 1272 C C . LEU A 1 166 ? 9.520 -4.058 2.388 1.00 98.88 166 LEU A C 1
ATOM 1274 O O . LEU A 1 166 ? 9.212 -4.594 3.451 1.00 98.88 166 LEU A O 1
ATOM 1278 N N . VAL A 1 167 ? 10.239 -2.938 2.331 1.00 98.81 167 VAL A N 1
ATOM 1279 C CA . VAL A 1 167 ? 10.792 -2.212 3.487 1.00 98.81 167 VAL A CA 1
ATOM 1280 C C . VAL A 1 167 ? 10.327 -0.754 3.499 1.00 98.81 167 VAL A C 1
ATOM 1282 O O . VAL A 1 167 ? 9.633 -0.308 2.590 1.00 98.81 167 VAL A O 1
ATOM 1285 N N . GLY A 1 168 ? 10.725 0.005 4.520 1.00 98.50 168 GLY A N 1
ATOM 1286 C CA . GLY A 1 168 ? 10.340 1.411 4.658 1.00 98.50 168 GLY A CA 1
ATOM 1287 C C . GLY A 1 168 ? 8.918 1.574 5.191 1.00 98.50 168 GLY A C 1
ATOM 1288 O O . GLY A 1 168 ? 8.337 0.632 5.728 1.00 98.50 168 GLY A O 1
ATOM 1289 N N . ASN A 1 169 ? 8.375 2.784 5.087 1.00 98.31 169 ASN A N 1
ATOM 1290 C CA . ASN A 1 169 ? 7.057 3.130 5.613 1.00 98.31 169 ASN A CA 1
ATOM 1291 C C . ASN A 1 169 ? 5.967 3.093 4.530 1.00 98.31 169 ASN A C 1
ATOM 1293 O O . ASN A 1 169 ? 6.231 2.931 3.340 1.00 98.31 169 ASN A O 1
ATOM 1297 N N . ILE A 1 170 ? 4.713 3.254 4.956 1.00 98.62 170 ILE A N 1
ATOM 1298 C CA . ILE A 1 170 ? 3.612 3.546 4.035 1.00 98.62 170 ILE A CA 1
ATOM 1299 C C . ILE A 1 170 ? 3.781 5.005 3.559 1.00 98.62 170 ILE A C 1
ATOM 1301 O O . ILE A 1 170 ? 3.785 5.897 4.416 1.00 98.62 170 ILE A O 1
ATOM 1305 N N . PRO A 1 171 ? 3.890 5.276 2.242 1.00 98.44 171 PRO A N 1
ATOM 1306 C CA . PRO A 1 171 ? 4.128 6.625 1.727 1.00 98.44 171 PRO A CA 1
ATOM 1307 C C . PRO A 1 171 ? 3.021 7.615 2.104 1.00 98.44 171 PRO A C 1
ATOM 1309 O O . PRO A 1 171 ? 1.833 7.295 2.017 1.00 98.44 171 PRO A O 1
ATOM 1312 N N . MET A 1 172 ? 3.396 8.844 2.469 1.00 98.19 172 MET A N 1
ATOM 1313 C CA . MET A 1 172 ? 2.442 9.903 2.835 1.00 98.19 172 MET A CA 1
ATOM 1314 C C . MET A 1 172 ? 1.544 10.296 1.654 1.00 98.19 172 MET A C 1
ATOM 1316 O O . MET A 1 172 ? 0.392 10.690 1.829 1.00 98.19 172 MET A O 1
ATOM 1320 N N . GLU A 1 173 ? 2.053 10.144 0.436 1.00 98.56 173 GLU A N 1
ATOM 1321 C CA . GLU A 1 173 ? 1.370 10.416 -0.822 1.00 98.56 173 GLU A CA 1
ATOM 1322 C C . GLU A 1 173 ? 0.117 9.554 -1.003 1.00 98.56 173 GLU A C 1
ATOM 1324 O O . GLU A 1 173 ? -0.800 9.964 -1.711 1.00 98.56 173 GLU A O 1
ATOM 1329 N N . PHE A 1 174 ? 0.010 8.408 -0.319 1.00 98.56 174 PHE A N 1
ATOM 1330 C CA . PHE A 1 174 ? -1.189 7.563 -0.373 1.00 98.56 174 PHE A CA 1
ATOM 1331 C C . PHE A 1 174 ? -2.429 8.254 0.210 1.00 98.56 174 PHE A C 1
ATOM 1333 O O . PHE A 1 174 ? -3.544 7.791 -0.025 1.00 98.56 174 PHE A O 1
ATOM 1340 N N . GLN A 1 175 ? -2.276 9.402 0.882 1.00 98.06 175 GLN A N 1
ATOM 1341 C CA . GLN A 1 175 ? -3.398 10.269 1.248 1.00 98.06 175 GLN A CA 1
ATOM 1342 C C . GLN A 1 175 ? -4.263 10.703 0.049 1.00 98.06 175 GLN A C 1
ATOM 1344 O O . GLN A 1 175 ? -5.422 11.060 0.245 1.00 98.06 175 GLN A O 1
ATOM 1349 N N . SER A 1 176 ? -3.725 10.691 -1.181 1.00 98.00 176 SER A N 1
ATOM 1350 C CA . SER A 1 176 ? -4.469 11.058 -2.395 1.00 98.00 176 SER A CA 1
ATOM 1351 C C . SER A 1 176 ? -5.367 9.938 -2.935 1.00 98.00 176 SER A C 1
ATOM 1353 O O . SER A 1 176 ? -6.222 10.202 -3.783 1.00 98.00 176 SER A O 1
ATOM 1355 N N . LEU A 1 177 ? -5.204 8.697 -2.459 1.00 98.31 177 LEU A N 1
ATOM 1356 C CA . LEU A 1 177 ? -5.915 7.512 -2.946 1.00 98.31 177 LEU A CA 1
ATOM 1357 C C . LEU A 1 177 ? -7.331 7.416 -2.353 1.00 98.31 177 LEU A C 1
ATOM 1359 O O . LEU A 1 177 ? -7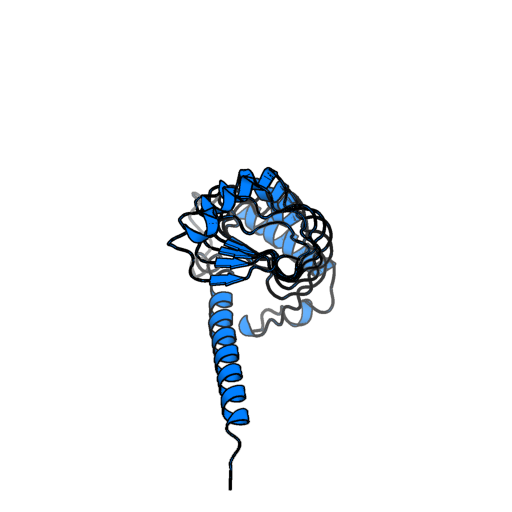.697 6.430 -1.720 1.00 98.31 177 LEU A O 1
ATOM 1363 N N . SER A 1 178 ? -8.149 8.449 -2.558 1.00 97.31 178 SER A N 1
ATOM 1364 C CA . SER A 1 178 ? -9.474 8.593 -1.933 1.00 97.31 178 SER A CA 1
ATOM 1365 C C . SER A 1 178 ? -10.482 7.497 -2.294 1.00 97.31 178 SER A C 1
ATOM 1367 O O . SER A 1 178 ? -11.445 7.304 -1.560 1.00 97.31 178 SER A O 1
ATOM 1369 N N . LYS A 1 179 ? -10.253 6.768 -3.394 1.00 98.44 179 LYS A N 1
ATOM 1370 C CA . LYS A 1 179 ? -11.083 5.644 -3.864 1.00 98.44 179 LYS A CA 1
ATOM 1371 C C . LYS A 1 179 ? -10.626 4.280 -3.345 1.00 98.44 179 LYS A C 1
ATOM 1373 O O . LYS A 1 179 ? -11.239 3.268 -3.696 1.00 98.44 179 LYS A O 1
ATOM 1378 N N . LEU A 1 180 ? -9.544 4.228 -2.566 1.00 98.69 180 LEU A N 1
ATOM 1379 C CA . LEU A 1 180 ? -8.972 2.977 -2.092 1.00 98.69 180 LEU A CA 1
ATOM 1380 C C . LEU A 1 180 ? -9.935 2.302 -1.113 1.00 98.69 180 LEU A C 1
ATOM 1382 O O . LEU A 1 180 ? -10.325 2.882 -0.105 1.00 98.69 180 LEU A O 1
ATOM 1386 N N . GLN A 1 181 ? -10.296 1.057 -1.410 1.00 98.75 181 GLN A N 1
ATOM 1387 C CA . GLN A 1 181 ? -11.200 0.242 -0.596 1.00 98.75 181 GLN A CA 1
ATOM 1388 C C . GLN A 1 181 ? -10.468 -0.912 0.085 1.00 98.75 181 GLN A C 1
ATOM 1390 O O . GLN A 1 181 ? -10.829 -1.309 1.194 1.00 98.75 181 GLN A O 1
ATOM 1395 N N . LEU A 1 182 ? -9.451 -1.461 -0.579 1.00 98.75 182 LEU A N 1
ATOM 1396 C CA . LEU A 1 182 ? -8.707 -2.629 -0.125 1.00 98.75 182 LEU A CA 1
ATOM 1397 C C . LEU A 1 182 ? -7.218 -2.292 -0.098 1.00 98.75 182 LEU A C 1
ATOM 1399 O O . LEU A 1 182 ? -6.635 -2.010 -1.146 1.00 98.75 182 LEU A O 1
ATOM 1403 N N . LEU A 1 183 ? -6.626 -2.344 1.093 1.00 98.81 183 LEU A N 1
ATOM 1404 C CA . LEU A 1 183 ? -5.195 -2.164 1.305 1.00 98.81 183 LEU A CA 1
ATOM 1405 C C . LEU A 1 183 ? -4.628 -3.384 2.031 1.00 98.81 183 LEU A C 1
ATOM 1407 O O . LEU A 1 183 ? -4.883 -3.583 3.221 1.00 98.81 183 LEU A O 1
ATOM 1411 N N . PHE A 1 184 ? -3.851 -4.189 1.314 1.00 98.81 184 PHE A N 1
ATOM 1412 C CA . PHE A 1 184 ? -3.206 -5.383 1.848 1.00 98.81 184 PHE A CA 1
ATOM 1413 C C . PHE A 1 184 ? -1.686 -5.260 1.725 1.00 98.81 184 PHE A C 1
ATOM 1415 O O . PHE A 1 184 ? -1.138 -5.156 0.633 1.00 98.81 184 PHE A O 1
ATOM 1422 N N . LEU A 1 185 ? -1.018 -5.244 2.875 1.00 98.75 185 LEU A N 1
ATOM 1423 C CA . LEU A 1 185 ? 0.423 -5.060 3.054 1.00 98.75 185 LEU A CA 1
ATOM 1424 C C . LEU A 1 185 ? 1.022 -6.143 3.969 1.00 98.75 185 LEU A C 1
ATOM 1426 O O . LEU A 1 185 ? 2.163 -6.020 4.411 1.00 98.75 185 LEU A O 1
ATOM 1430 N N . TYR A 1 186 ? 0.240 -7.166 4.322 1.00 98.44 186 TYR A N 1
ATOM 1431 C CA . TYR A 1 186 ? 0.637 -8.159 5.317 1.00 98.44 186 TYR A CA 1
ATOM 1432 C C . TYR A 1 186 ? 1.836 -9.002 4.868 1.00 98.44 186 TYR A C 1
ATOM 1434 O O . TYR A 1 186 ? 2.105 -9.104 3.671 1.00 98.44 186 TYR A O 1
ATOM 1442 N N . SER A 1 187 ? 2.550 -9.587 5.830 1.00 98.56 187 SER A N 1
ATOM 1443 C CA . SER A 1 187 ? 3.721 -10.446 5.598 1.00 98.56 187 SER A CA 1
ATOM 1444 C C . SER A 1 187 ? 4.770 -9.746 4.724 1.00 98.56 187 SER A C 1
ATOM 1446 O O . SER A 1 187 ? 5.062 -10.156 3.602 1.00 98.56 187 SER A O 1
ATOM 1448 N N . ASN A 1 188 ? 5.282 -8.628 5.237 1.00 98.88 188 ASN A N 1
ATOM 1449 C CA . ASN A 1 188 ? 6.352 -7.830 4.640 1.00 98.88 188 ASN A CA 1
ATOM 1450 C C . ASN A 1 188 ? 7.338 -7.391 5.738 1.00 98.88 188 ASN A C 1
ATOM 1452 O O . ASN A 1 188 ? 7.260 -7.805 6.895 1.00 98.88 188 ASN A O 1
ATOM 1456 N N . ASN A 1 189 ? 8.297 -6.539 5.385 1.00 98.75 189 ASN A N 1
ATOM 1457 C CA . ASN A 1 189 ? 9.289 -5.998 6.303 1.00 98.75 189 ASN A CA 1
ATOM 1458 C C . ASN A 1 189 ? 9.123 -4.476 6.506 1.00 98.75 189 ASN A C 1
ATOM 1460 O O . ASN A 1 189 ? 10.106 -3.775 6.770 1.00 98.75 189 ASN A O 1
ATOM 1464 N N . LEU A 1 190 ? 7.889 -3.967 6.376 1.00 98.81 190 LEU A N 1
ATOM 1465 C CA . LEU A 1 190 ? 7.557 -2.544 6.499 1.00 98.81 190 LEU A CA 1
ATOM 1466 C C . LEU A 1 190 ? 7.718 -2.062 7.944 1.00 98.81 190 LEU A C 1
ATOM 1468 O O . LEU A 1 190 ? 7.454 -2.794 8.897 1.00 98.81 190 LEU A O 1
ATOM 1472 N N . THR A 1 191 ? 8.153 -0.819 8.105 1.00 98.62 191 THR A N 1
ATOM 1473 C CA . THR A 1 191 ? 8.462 -0.162 9.379 1.00 98.62 191 THR A CA 1
ATOM 1474 C C . THR A 1 191 ? 7.733 1.182 9.492 1.00 98.62 191 THR A C 1
ATOM 1476 O O . THR A 1 191 ? 6.951 1.570 8.626 1.00 98.62 191 THR A O 1
ATOM 1479 N N . GLY A 1 192 ? 7.988 1.917 10.577 1.00 98.31 192 GLY A N 1
ATOM 1480 C CA . GLY A 1 192 ? 7.383 3.224 10.827 1.00 98.31 192 GLY A CA 1
ATOM 1481 C C . GLY A 1 192 ? 6.095 3.129 11.639 1.00 98.31 192 GLY A C 1
ATOM 1482 O O . GLY A 1 192 ? 5.702 2.055 12.098 1.00 98.31 192 GLY A O 1
ATOM 1483 N N . GLU A 1 193 ? 5.447 4.272 11.822 1.00 98.38 193 GLU A N 1
ATOM 1484 C CA . GLU A 1 193 ? 4.127 4.352 12.447 1.00 98.38 193 GLU A CA 1
ATOM 1485 C C . GLU A 1 193 ? 3.021 4.120 11.415 1.00 98.38 193 GLU A C 1
ATOM 1487 O O . GLU A 1 193 ? 3.184 4.427 10.231 1.00 98.38 193 GLU A O 1
ATOM 1492 N N . ILE A 1 194 ? 1.868 3.621 11.867 1.00 98.31 194 ILE A N 1
ATOM 1493 C CA . ILE A 1 194 ? 0.664 3.568 11.031 1.00 98.31 194 ILE A CA 1
ATOM 1494 C C . ILE A 1 194 ? 0.222 5.011 10.733 1.00 98.31 194 ILE A C 1
ATOM 1496 O O . ILE A 1 194 ? -0.100 5.749 11.668 1.00 98.31 194 ILE A O 1
ATOM 1500 N N . PRO A 1 195 ? 0.180 5.457 9.463 1.00 97.94 195 PRO A N 1
ATOM 1501 C CA . PRO A 1 195 ? -0.073 6.862 9.179 1.00 97.94 195 PRO A CA 1
ATOM 1502 C C . PRO A 1 195 ? -1.490 7.305 9.536 1.00 97.94 195 PRO A C 1
ATOM 1504 O O . PRO A 1 195 ? -2.484 6.671 9.173 1.00 97.94 195 PRO A O 1
ATOM 1507 N N . ARG A 1 196 ? -1.599 8.484 10.158 1.00 98.12 196 ARG A N 1
ATOM 1508 C CA . ARG A 1 196 ? -2.891 9.071 10.558 1.00 98.12 196 ARG A CA 1
ATOM 1509 C C . ARG A 1 196 ? -3.822 9.339 9.370 1.00 98.12 196 ARG A C 1
ATOM 1511 O O . ARG A 1 196 ? -5.039 9.333 9.559 1.00 98.12 196 ARG A O 1
ATOM 1518 N N . PHE A 1 197 ? -3.278 9.549 8.165 1.00 98.12 197 PHE A N 1
ATOM 1519 C CA . PHE A 1 197 ? -4.070 9.804 6.957 1.00 98.12 197 PHE A CA 1
ATOM 1520 C C . PHE A 1 197 ? -4.912 8.603 6.521 1.00 98.12 197 PHE A C 1
ATOM 1522 O O . PHE A 1 197 ? -5.898 8.811 5.821 1.00 98.12 197 PHE A O 1
ATOM 1529 N N . LEU A 1 198 ? -4.582 7.373 6.942 1.00 98.19 198 LEU A N 1
ATOM 1530 C CA . LEU A 1 198 ? -5.405 6.201 6.625 1.00 98.19 198 LEU A CA 1
ATOM 1531 C C . LEU A 1 198 ? -6.840 6.381 7.129 1.00 98.19 198 LEU A C 1
ATOM 1533 O O . LEU A 1 198 ? -7.775 5.969 6.457 1.00 98.19 198 LEU A O 1
ATOM 1537 N N . GLY A 1 199 ? -7.022 7.091 8.248 1.00 96.88 199 GLY A N 1
ATOM 1538 C CA . GLY A 1 199 ? -8.337 7.461 8.772 1.00 96.88 199 GLY A CA 1
ATOM 1539 C C . GLY A 1 199 ? -9.124 8.473 7.926 1.00 96.88 199 GLY A C 1
ATOM 1540 O O . GLY A 1 199 ? -10.283 8.732 8.226 1.00 96.88 199 GLY A O 1
ATOM 1541 N N . ASN A 1 200 ? -8.522 9.060 6.887 1.00 96.75 200 ASN A N 1
ATOM 1542 C CA . ASN A 1 200 ? -9.191 9.981 5.962 1.00 96.75 200 ASN A CA 1
ATOM 1543 C C . ASN A 1 200 ? -9.607 9.305 4.641 1.00 96.75 200 ASN A C 1
ATOM 1545 O O . ASN A 1 200 ? -10.263 9.940 3.819 1.00 96.75 200 ASN A O 1
ATOM 1549 N N . LEU A 1 201 ? -9.247 8.037 4.422 1.00 97.88 201 LEU A N 1
ATOM 1550 C CA . LEU A 1 201 ? -9.634 7.278 3.232 1.00 97.88 201 LEU A CA 1
ATOM 1551 C C . LEU A 1 201 ? -11.005 6.626 3.468 1.00 97.88 201 LEU A C 1
ATOM 1553 O O . LEU A 1 201 ? -11.099 5.435 3.749 1.00 97.88 201 LEU A O 1
ATOM 1557 N N . SER A 1 202 ? -12.073 7.427 3.405 1.00 96.25 202 SER A N 1
ATOM 1558 C CA . SER A 1 202 ? -13.436 7.050 3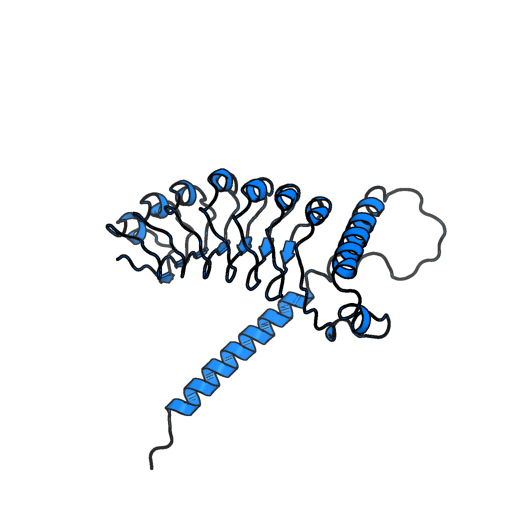.828 1.00 96.25 202 SER A CA 1
ATOM 1559 C C . SER A 1 202 ? -14.047 5.845 3.100 1.00 96.25 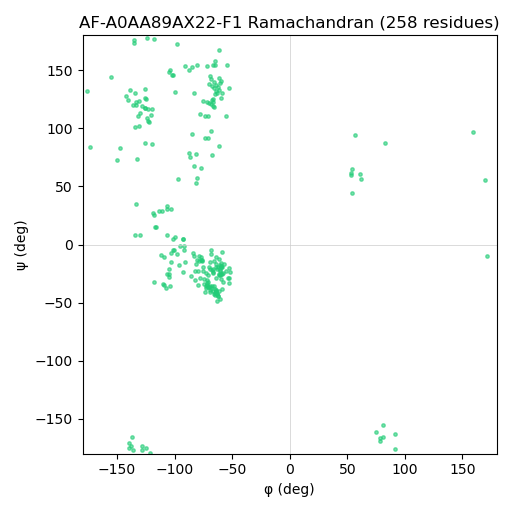202 SER A C 1
ATOM 1561 O O . SER A 1 202 ? -14.995 5.236 3.605 1.00 96.25 202 SER A O 1
ATOM 1563 N N . ASP A 1 203 ? -13.510 5.493 1.932 1.00 97.69 203 ASP A N 1
ATOM 1564 C CA . ASP A 1 203 ? -13.941 4.336 1.146 1.00 97.69 203 ASP A CA 1
ATOM 1565 C C . ASP A 1 203 ? -13.275 3.023 1.597 1.00 97.69 203 ASP A C 1
ATOM 1567 O O . ASP A 1 203 ? -13.688 1.952 1.144 1.00 97.69 203 ASP A O 1
ATOM 1571 N N . LEU A 1 204 ? -12.293 3.060 2.510 1.00 98.31 204 LEU A N 1
ATOM 1572 C CA . LEU A 1 204 ? -11.617 1.856 2.993 1.00 98.31 204 LEU A CA 1
ATOM 1573 C C . LEU A 1 204 ? -12.595 0.885 3.657 1.00 98.31 204 LEU A C 1
ATOM 1575 O O . LEU A 1 204 ? -13.303 1.206 4.610 1.00 98.31 204 LEU A O 1
ATOM 1579 N N . ARG A 1 205 ? -12.568 -0.353 3.160 1.00 98.31 205 ARG A N 1
ATOM 158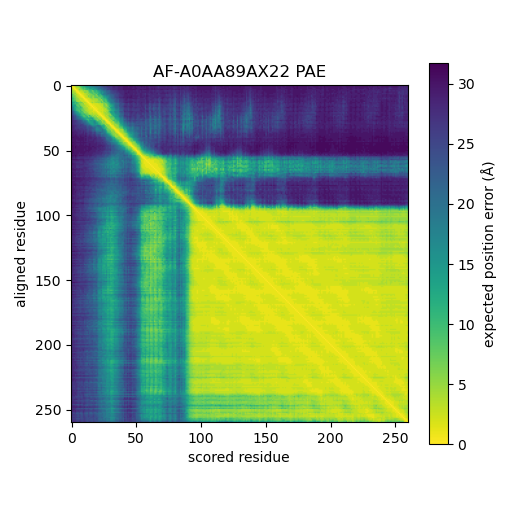0 C CA . ARG A 1 205 ? -13.363 -1.488 3.640 1.00 98.31 205 ARG A CA 1
ATOM 1581 C C . ARG A 1 205 ? -12.511 -2.521 4.350 1.00 98.31 205 ARG A C 1
ATOM 1583 O O . ARG A 1 205 ? -12.990 -3.152 5.290 1.00 98.31 205 ARG A O 1
ATOM 1590 N N . ARG A 1 206 ? -11.272 -2.733 3.901 1.00 98.62 206 ARG A N 1
ATOM 1591 C CA . ARG A 1 206 ? -10.356 -3.709 4.501 1.00 98.62 206 ARG A CA 1
ATOM 1592 C C . ARG A 1 206 ? -8.934 -3.172 4.505 1.00 98.62 206 ARG A C 1
ATOM 1594 O O . ARG A 1 206 ? -8.421 -2.785 3.456 1.00 98.62 206 ARG A O 1
ATOM 1601 N N . ILE A 1 207 ? -8.304 -3.207 5.675 1.00 98.25 207 ILE A N 1
ATOM 1602 C CA . ILE A 1 207 ? -6.891 -2.870 5.853 1.00 98.25 207 ILE A CA 1
ATOM 1603 C C . ILE A 1 207 ? -6.215 -4.039 6.556 1.00 98.25 207 ILE A C 1
ATOM 1605 O O . ILE A 1 207 ? -6.658 -4.463 7.623 1.00 98.25 207 ILE A O 1
ATOM 1609 N N . SER A 1 208 ? -5.141 -4.550 5.964 1.00 98.19 208 SER A N 1
ATOM 1610 C CA . SER A 1 208 ? -4.301 -5.573 6.577 1.00 98.19 208 SER A CA 1
ATOM 1611 C C . SER A 1 208 ? -2.836 -5.206 6.426 1.00 98.19 208 SER A C 1
ATOM 1613 O O . SER A 1 208 ? -2.343 -5.091 5.308 1.00 98.19 208 SER A O 1
ATOM 1615 N N . ALA A 1 209 ? -2.141 -5.057 7.544 1.00 97.81 209 ALA A N 1
ATOM 1616 C CA . ALA A 1 209 ? -0.696 -4.890 7.616 1.00 97.81 209 ALA A CA 1
ATOM 1617 C C . ALA A 1 209 ? -0.107 -5.806 8.703 1.00 97.81 209 ALA A C 1
ATOM 1619 O O . ALA A 1 209 ? 0.838 -5.442 9.405 1.00 97.81 209 ALA A O 1
ATOM 1620 N N . LEU A 1 210 ? -0.713 -6.990 8.856 1.00 97.50 210 LEU A N 1
ATOM 1621 C CA . LEU A 1 210 ? -0.264 -8.067 9.741 1.00 97.50 210 LEU A CA 1
ATOM 1622 C C . LEU A 1 210 ? 1.190 -8.440 9.429 1.00 97.50 210 LEU A C 1
ATOM 1624 O O . LEU A 1 210 ? 1.631 -8.261 8.294 1.00 97.50 210 LEU A O 1
ATOM 1628 N N . GLU A 1 211 ? 1.914 -8.992 10.398 1.00 98.25 211 GLU A N 1
ATOM 1629 C CA . GLU A 1 211 ? 3.252 -9.568 10.169 1.00 98.25 211 GLU A CA 1
ATOM 1630 C C . GLU A 1 211 ? 4.210 -8.586 9.473 1.00 98.25 211 GLU A C 1
ATOM 1632 O O . GLU A 1 211 ? 4.691 -8.806 8.362 1.00 98.25 211 GLU A O 1
ATOM 1637 N N . ASN A 1 212 ? 4.437 -7.452 10.127 1.00 98.81 212 ASN A N 1
ATOM 1638 C CA . ASN A 1 212 ? 5.362 -6.411 9.690 1.00 98.81 212 ASN A CA 1
ATOM 1639 C C . ASN A 1 212 ? 6.172 -5.915 10.905 1.00 98.81 212 ASN A C 1
ATOM 1641 O O . ASN A 1 212 ? 6.232 -6.549 11.962 1.00 98.81 212 ASN A O 1
ATOM 1645 N N . LYS A 1 213 ? 6.851 -4.776 10.767 1.00 98.56 213 LYS A N 1
ATOM 1646 C CA . LYS A 1 213 ? 7.653 -4.136 11.817 1.00 98.56 213 LYS A CA 1
ATOM 1647 C C . LYS A 1 213 ? 7.125 -2.740 12.172 1.00 98.56 213 LYS A C 1
ATOM 1649 O O . LYS A 1 213 ? 7.910 -1.907 12.635 1.00 98.56 213 LYS A O 1
ATOM 1654 N N . PHE A 1 214 ? 5.828 -2.479 11.977 1.00 98.62 214 PHE A N 1
ATOM 1655 C CA . PHE A 1 214 ? 5.203 -1.219 12.388 1.00 98.62 214 PHE A CA 1
ATOM 1656 C C . PHE A 1 214 ? 5.298 -1.035 13.902 1.00 98.62 214 PHE A C 1
ATOM 1658 O O . PHE A 1 214 ? 5.204 -2.005 14.656 1.00 98.62 214 PHE A O 1
ATOM 1665 N N . TYR A 1 215 ? 5.493 0.202 14.345 1.00 98.19 215 TYR A N 1
ATOM 1666 C CA . TYR A 1 215 ? 5.640 0.559 15.755 1.00 98.19 215 TYR A CA 1
ATOM 1667 C C . TYR A 1 215 ? 4.818 1.800 16.111 1.00 98.19 215 TYR A C 1
ATOM 1669 O O . TYR A 1 215 ? 4.187 2.415 15.254 1.00 98.19 215 TYR A O 1
ATOM 1677 N N . GLY A 1 216 ? 4.826 2.160 17.395 1.00 97.50 216 GLY A N 1
ATOM 1678 C CA . GLY A 1 216 ? 4.060 3.291 17.909 1.00 97.50 216 GLY A CA 1
ATOM 1679 C C . GLY A 1 216 ? 2.595 2.934 18.149 1.00 97.50 216 GLY A C 1
ATOM 1680 O O . GLY A 1 216 ? 2.223 1.760 18.200 1.00 97.50 216 GLY A O 1
ATOM 1681 N N . ASN A 1 217 ? 1.769 3.962 18.325 1.00 96.94 217 ASN A N 1
ATOM 1682 C CA . ASN A 1 217 ? 0.363 3.797 18.682 1.00 96.94 217 ASN A CA 1
ATOM 1683 C C . ASN A 1 217 ? -0.511 3.639 17.434 1.00 96.94 217 ASN A C 1
ATOM 1685 O O . ASN A 1 217 ? -0.252 4.247 16.395 1.00 96.94 217 ASN A O 1
ATOM 1689 N N . LEU A 1 218 ? -1.617 2.905 17.563 1.00 96.50 218 LEU A N 1
ATOM 1690 C CA . LEU A 1 218 ? -2.676 2.940 16.555 1.00 96.50 218 LEU A CA 1
ATOM 1691 C C . LEU A 1 218 ? -3.308 4.347 16.502 1.00 96.50 218 LEU A C 1
ATOM 1693 O O . LEU A 1 218 ? -3.712 4.868 17.545 1.00 96.50 218 LEU A O 1
ATOM 1697 N N . PRO A 1 219 ? -3.436 4.976 15.318 1.00 96.12 219 PRO A N 1
ATOM 1698 C CA . PRO A 1 219 ? -4.102 6.265 15.191 1.00 96.12 219 PRO A CA 1
ATOM 1699 C C . PRO A 1 219 ? -5.582 6.194 15.568 1.00 96.12 219 PRO A C 1
ATOM 1701 O O . PRO A 1 219 ? -6.347 5.403 15.020 1.00 96.12 219 PRO A O 1
ATOM 1704 N N . ASP A 1 220 ? -6.020 7.115 16.420 1.00 95.81 220 ASP A N 1
ATOM 1705 C CA . ASP A 1 220 ? -7.431 7.367 16.732 1.00 95.81 220 ASP A CA 1
ATOM 1706 C C . ASP A 1 220 ? -8.265 7.737 15.495 1.00 95.81 220 ASP A C 1
ATOM 1708 O O . ASP A 1 220 ? -9.471 7.471 15.459 1.00 95.81 220 ASP A O 1
ATOM 1712 N N . THR A 1 221 ? -7.619 8.286 14.458 1.00 96.69 221 THR A N 1
ATOM 1713 C CA . THR A 1 221 ? -8.247 8.612 13.171 1.00 96.69 221 THR A CA 1
ATOM 1714 C C . THR A 1 221 ? -8.824 7.393 12.457 1.00 96.69 221 THR A C 1
ATOM 1716 O O . THR A 1 221 ? -9.758 7.568 11.680 1.00 96.69 221 THR A O 1
ATOM 1719 N N . LEU A 1 222 ? -8.354 6.170 12.737 1.00 96.31 222 LEU A N 1
ATOM 1720 C CA . LEU A 1 222 ? -8.914 4.945 12.148 1.00 96.31 222 LEU A CA 1
ATOM 1721 C C . LEU A 1 222 ? -10.398 4.753 12.488 1.00 96.31 222 LEU A C 1
ATOM 1723 O O . LEU A 1 222 ? -11.150 4.241 11.665 1.00 96.31 222 LEU A O 1
ATOM 1727 N N . GLY A 1 223 ? -10.852 5.253 13.642 1.00 95.12 223 GLY A N 1
ATOM 1728 C CA . GLY A 1 223 ? -12.266 5.209 14.018 1.00 95.12 223 GLY A CA 1
ATOM 1729 C C . GLY A 1 223 ? -13.190 6.099 13.175 1.00 95.12 223 GLY A C 1
ATOM 1730 O O . GLY A 1 223 ? -14.402 6.053 13.352 1.00 95.12 223 GLY A O 1
ATOM 1731 N N . ARG A 1 224 ? -12.650 6.906 12.248 1.00 95.94 224 ARG A N 1
ATOM 1732 C CA . ARG A 1 224 ? -13.439 7.666 11.257 1.00 95.94 224 ARG A CA 1
ATOM 1733 C C . ARG A 1 224 ? -13.905 6.804 10.080 1.00 95.94 224 ARG A C 1
ATOM 1735 O O . ARG A 1 224 ? -14.762 7.242 9.316 1.00 95.94 224 ARG A O 1
ATOM 1742 N N . LEU A 1 225 ? -13.343 5.606 9.910 1.00 96.31 225 LEU A N 1
ATOM 1743 C CA . LEU A 1 225 ? -13.603 4.732 8.767 1.00 96.31 225 LEU A CA 1
ATOM 1744 C C . LEU A 1 225 ? -14.905 3.946 8.949 1.00 96.31 225 LEU A C 1
ATOM 1746 O O . LEU A 1 225 ? -14.906 2.762 9.272 1.00 96.31 225 LEU A O 1
ATOM 1750 N N . THR A 1 226 ? -16.039 4.602 8.721 1.00 93.44 226 THR A N 1
ATOM 1751 C CA . THR A 1 226 ? -17.375 4.026 8.951 1.00 93.44 226 THR A CA 1
ATOM 1752 C C . THR A 1 226 ? -17.713 2.824 8.064 1.00 93.44 226 THR A C 1
ATOM 1754 O O . THR A 1 226 ? -18.601 2.054 8.415 1.00 93.44 226 THR A O 1
ATOM 1757 N N . ASN A 1 227 ? -17.005 2.640 6.945 1.00 95.88 227 ASN A N 1
ATOM 1758 C CA . ASN A 1 227 ? -17.186 1.521 6.015 1.00 95.88 227 ASN A CA 1
ATOM 1759 C C . ASN A 1 227 ? -16.224 0.344 6.261 1.00 95.88 227 ASN A C 1
ATOM 1761 O O . ASN A 1 227 ? -16.277 -0.649 5.528 1.00 95.88 227 ASN A O 1
ATOM 1765 N N . LEU A 1 228 ? -15.327 0.446 7.249 1.00 97.69 228 LEU A N 1
ATOM 1766 C CA . LEU A 1 228 ? -14.297 -0.560 7.477 1.00 97.69 228 LEU A CA 1
ATOM 1767 C C . LEU A 1 228 ? -14.895 -1.815 8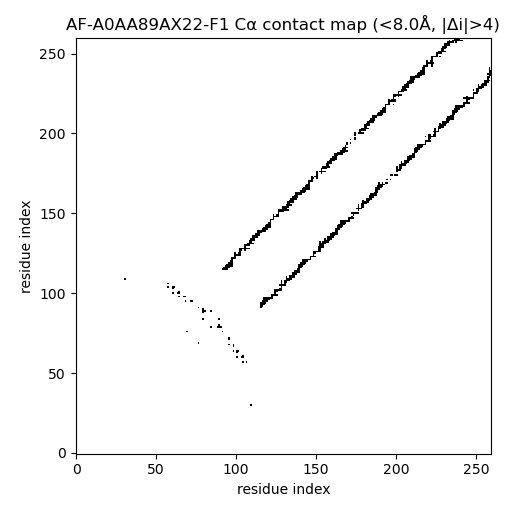.120 1.00 97.69 228 LEU A C 1
ATOM 1769 O O . LEU A 1 228 ? -15.481 -1.765 9.195 1.00 97.69 228 LEU A O 1
ATOM 1773 N N . THR A 1 229 ? -14.690 -2.947 7.456 1.00 97.81 229 THR A N 1
ATOM 1774 C CA . THR A 1 229 ? -15.186 -4.276 7.848 1.00 97.81 229 THR A CA 1
ATOM 1775 C C . THR A 1 229 ? -14.091 -5.170 8.420 1.00 97.81 229 THR A C 1
ATOM 1777 O O . THR A 1 229 ? -14.359 -6.019 9.267 1.00 97.81 229 THR A O 1
ATOM 1780 N N . PHE A 1 230 ? -12.842 -4.954 7.997 1.00 97.50 230 PHE A N 1
ATOM 1781 C CA . PHE A 1 230 ? -11.683 -5.717 8.447 1.00 97.50 230 PHE A CA 1
ATOM 1782 C C . PHE A 1 230 ? -10.517 -4.791 8.791 1.00 97.50 230 PHE A C 1
ATOM 1784 O O . PHE A 1 230 ? -10.114 -3.969 7.960 1.00 97.50 230 PHE A O 1
ATOM 1791 N N . ILE A 1 231 ? -9.937 -4.995 9.973 1.00 96.69 231 ILE A N 1
ATOM 1792 C CA . ILE A 1 231 ? -8.696 -4.353 10.411 1.00 96.69 231 ILE A CA 1
ATOM 1793 C C . ILE A 1 231 ? -7.727 -5.408 10.958 1.00 96.69 231 ILE A C 1
ATOM 1795 O O . ILE A 1 231 ? -8.064 -6.149 11.880 1.00 96.69 231 ILE A O 1
ATOM 1799 N N . GLY A 1 232 ? -6.527 -5.473 10.381 1.00 97.06 232 GLY A N 1
ATOM 1800 C CA . GLY A 1 232 ? -5.482 -6.417 10.772 1.00 97.06 232 GLY A CA 1
ATOM 1801 C C . GLY A 1 232 ? -4.137 -5.726 10.961 1.00 97.06 232 GLY A C 1
ATOM 1802 O O . GLY A 1 232 ? -3.530 -5.296 9.983 1.00 97.06 232 GLY A O 1
ATOM 1803 N N . PHE A 1 233 ? -3.662 -5.636 12.201 1.00 96.94 233 PHE A N 1
ATOM 1804 C CA . PHE A 1 233 ? -2.352 -5.074 12.556 1.00 96.94 233 PHE A CA 1
ATOM 1805 C C . PHE A 1 233 ? -1.578 -5.931 13.571 1.00 96.94 233 PHE A C 1
ATOM 1807 O O . PHE A 1 233 ? -0.538 -5.501 14.071 1.00 96.94 233 PHE A O 1
ATOM 1814 N N . SER A 1 234 ? -2.054 -7.133 13.901 1.00 96.56 234 SER A N 1
ATOM 1815 C CA . SER A 1 234 ? -1.317 -8.058 14.765 1.00 96.56 234 SER A CA 1
ATOM 1816 C C . SER A 1 234 ? 0.040 -8.471 14.172 1.00 96.56 234 SER A C 1
ATOM 1818 O O . SER A 1 234 ? 0.364 -8.172 13.022 1.00 96.56 234 SER A O 1
ATOM 1820 N N . ALA A 1 235 ? 0.878 -9.103 15.000 1.00 97.12 235 ALA A N 1
ATOM 1821 C CA . ALA A 1 235 ? 2.258 -9.453 14.649 1.00 97.12 235 ALA A CA 1
ATOM 1822 C C . ALA A 1 235 ? 3.091 -8.246 14.154 1.00 97.12 235 ALA A C 1
ATOM 1824 O O . ALA A 1 235 ? 3.831 -8.331 13.179 1.00 97.12 235 ALA A O 1
ATOM 1825 N N . ASN A 1 236 ? 2.968 -7.117 14.859 1.00 98.38 236 ASN A N 1
ATOM 1826 C CA . ASN A 1 236 ? 3.795 -5.917 14.713 1.00 98.38 236 ASN A CA 1
ATOM 1827 C C . ASN A 1 236 ? 4.420 -5.531 16.068 1.00 98.38 236 ASN A C 1
ATOM 1829 O O . ASN A 1 236 ? 4.266 -6.239 17.063 1.00 98.38 236 ASN A O 1
ATOM 1833 N N . LYS A 1 237 ? 5.117 -4.392 16.121 1.00 97.81 237 LYS A N 1
ATOM 1834 C CA . LYS A 1 237 ? 5.696 -3.791 17.337 1.00 97.81 237 LYS A CA 1
ATOM 1835 C C . LYS A 1 237 ? 4.861 -2.607 17.849 1.00 97.81 237 LYS A C 1
ATOM 1837 O O . LYS A 1 237 ? 5.411 -1.640 18.375 1.00 97.81 237 LYS A O 1
ATOM 1842 N N . LEU A 1 238 ? 3.548 -2.651 17.625 1.00 97.31 238 LEU A N 1
ATOM 1843 C CA . LEU A 1 238 ? 2.621 -1.598 18.037 1.00 97.31 238 LEU A CA 1
ATOM 1844 C C . LEU A 1 238 ? 2.469 -1.586 19.555 1.00 97.31 238 LEU A C 1
ATOM 1846 O O . LEU A 1 238 ? 2.335 -2.642 20.162 1.00 97.31 238 LEU A O 1
ATOM 1850 N N . SER A 1 239 ? 2.449 -0.403 20.149 1.00 95.81 239 SER A N 1
ATOM 1851 C CA . SER A 1 239 ? 2.347 -0.206 21.595 1.00 95.81 239 SER A CA 1
ATOM 1852 C C . SER A 1 239 ? 1.218 0.773 21.935 1.00 95.81 239 SER A C 1
ATOM 1854 O O . SER A 1 239 ? 0.421 1.164 21.076 1.00 95.81 239 SER A O 1
ATOM 1856 N N . GLY A 1 240 ? 1.108 1.138 23.212 1.00 94.06 240 GLY A N 1
ATOM 1857 C CA . GLY A 1 240 ? 0.092 2.070 23.692 1.00 94.06 240 GLY A CA 1
ATOM 1858 C C . GLY A 1 240 ? -1.268 1.411 23.914 1.00 94.06 240 GLY A C 1
ATOM 1859 O O . GLY A 1 240 ? -1.366 0.219 24.194 1.00 94.06 240 GLY A O 1
ATOM 1860 N N . THR A 1 241 ? -2.331 2.213 23.850 1.00 92.56 241 THR A N 1
ATOM 1861 C CA . THR A 1 241 ? -3.704 1.743 24.076 1.00 92.56 241 THR A CA 1
ATOM 1862 C C . THR A 1 241 ? -4.466 1.638 22.766 1.00 92.56 241 THR A C 1
ATOM 1864 O O . THR A 1 241 ? -4.235 2.404 21.829 1.00 92.56 241 THR A O 1
ATOM 1867 N N . LEU A 1 242 ? -5.398 0.687 22.704 1.00 91.25 242 LEU A N 1
ATOM 1868 C CA . LEU A 1 242 ? -6.316 0.581 21.581 1.00 91.25 242 LEU A CA 1
ATOM 1869 C C . LEU A 1 242 ? -7.253 1.808 21.577 1.00 91.25 242 LEU A C 1
ATOM 1871 O O . LEU A 1 242 ? -7.941 2.028 22.579 1.00 91.25 242 LEU A O 1
ATOM 1875 N N . PRO A 1 243 ? -7.309 2.608 20.494 1.00 91.50 243 PRO A N 1
ATOM 1876 C CA . PRO A 1 243 ? -8.164 3.785 20.450 1.00 91.50 243 PRO A CA 1
ATOM 1877 C C . PRO A 1 243 ? -9.635 3.431 20.656 1.00 91.50 243 PRO A C 1
ATOM 1879 O O . PRO A 1 243 ? -10.181 2.579 19.953 1.00 91.50 243 PRO A O 1
ATOM 1882 N N . LEU A 1 244 ? -10.305 4.144 21.570 1.00 91.19 244 LEU A N 1
ATOM 1883 C CA . LEU A 1 244 ? -11.719 3.894 21.876 1.00 91.19 244 LEU A CA 1
ATOM 1884 C C . LEU A 1 244 ? -12.635 4.061 20.655 1.00 91.19 244 LEU A C 1
ATOM 1886 O O . LEU A 1 244 ? -13.691 3.439 20.576 1.00 91.19 244 LEU A O 1
ATOM 1890 N N . SER A 1 245 ? -12.207 4.873 19.687 1.00 92.38 245 SER A N 1
ATOM 1891 C CA . SER A 1 245 ? -12.924 5.112 18.439 1.00 92.38 245 SER A CA 1
ATOM 1892 C C . SER A 1 245 ? -13.113 3.840 17.601 1.00 92.38 245 SER A C 1
ATOM 1894 O O . SER A 1 245 ? -14.101 3.756 16.877 1.00 92.38 245 SER A O 1
ATOM 1896 N N . ILE A 1 246 ? -12.247 2.826 17.749 1.00 89.00 246 ILE A N 1
ATOM 1897 C CA . ILE A 1 246 ? -12.375 1.537 17.050 1.00 89.00 246 ILE A CA 1
ATOM 1898 C C . ILE A 1 246 ? -13.599 0.751 17.535 1.00 89.00 246 ILE A C 1
ATOM 1900 O O . ILE A 1 246 ? -14.289 0.130 16.732 1.00 89.00 246 ILE A O 1
ATOM 1904 N N . PHE A 1 247 ? -13.935 0.827 18.827 1.00 86.38 247 PHE A N 1
ATOM 1905 C CA . PHE A 1 247 ? -15.114 0.141 19.372 1.00 86.38 247 PHE A CA 1
ATOM 1906 C C . PHE A 1 247 ? -16.440 0.748 18.897 1.00 86.38 247 PHE A C 1
ATOM 1908 O O . PHE A 1 247 ? -17.482 0.116 19.035 1.00 86.38 247 PHE A O 1
ATOM 1915 N N . ASN A 1 248 ? -16.411 1.959 18.334 1.00 87.94 248 ASN A N 1
ATOM 1916 C CA . ASN A 1 248 ? -17.597 2.639 17.815 1.00 87.94 248 ASN A CA 1
ATOM 1917 C C . ASN A 1 248 ? -17.826 2.384 16.311 1.00 87.94 248 ASN A C 1
ATOM 1919 O O . ASN A 1 248 ? -18.715 2.980 15.703 1.00 87.94 248 ASN A O 1
ATOM 1923 N N . MET A 1 249 ? -17.012 1.529 15.685 1.00 92.50 249 MET A N 1
ATOM 1924 C CA . MET A 1 249 ? -17.093 1.223 14.257 1.00 92.50 249 MET A CA 1
ATOM 1925 C C . MET A 1 249 ? -18.132 0.124 14.005 1.00 92.50 249 MET A C 1
ATOM 1927 O O . MET A 1 249 ? -17.834 -1.063 14.092 1.00 92.50 249 MET A O 1
ATOM 1931 N N . SER A 1 250 ? -19.361 0.513 13.668 1.00 91.62 250 SER A N 1
ATOM 1932 C CA . SER A 1 250 ? -20.494 -0.415 13.510 1.00 91.62 250 SER A CA 1
ATOM 1933 C C . SER A 1 250 ? -20.373 -1.398 12.338 1.00 91.62 250 SER A C 1
ATOM 1935 O O . SER A 1 250 ? -20.996 -2.457 12.373 1.00 91.62 250 SER A O 1
ATOM 1937 N N . ALA A 1 251 ? -19.592 -1.070 11.305 1.00 94.25 251 ALA A N 1
ATOM 1938 C CA . ALA A 1 251 ? -19.364 -1.946 10.153 1.00 94.25 251 ALA A CA 1
ATOM 1939 C C . ALA A 1 251 ? -18.270 -3.004 10.389 1.00 94.25 251 ALA A C 1
ATOM 1941 O O . ALA A 1 251 ? -18.099 -3.896 9.558 1.00 94.25 251 ALA A O 1
ATOM 1942 N N . LEU A 1 252 ? -17.521 -2.905 11.491 1.00 94.56 252 LEU A N 1
ATOM 1943 C CA . LEU A 1 252 ? -16.338 -3.718 11.740 1.00 94.56 252 LEU A CA 1
ATOM 1944 C C . LEU A 1 252 ? -16.738 -5.126 12.195 1.00 94.56 252 LEU A C 1
ATOM 1946 O O . LEU A 1 252 ? -17.266 -5.310 13.288 1.00 94.56 252 LEU A O 1
ATOM 1950 N N . THR A 1 253 ? -16.477 -6.130 11.358 1.00 93.81 253 THR A N 1
ATOM 1951 C CA . THR A 1 253 ? -16.851 -7.530 11.626 1.00 93.81 253 THR A CA 1
ATOM 1952 C C . THR A 1 253 ? -15.662 -8.386 12.038 1.00 93.81 253 THR A C 1
ATOM 1954 O O . THR A 1 253 ? -15.829 -9.401 12.710 1.00 93.81 253 THR A O 1
ATOM 1957 N N . ASN A 1 254 ? -14.454 -7.996 11.632 1.00 92.44 254 ASN A N 1
ATOM 1958 C CA . ASN A 1 254 ? -13.243 -8.777 11.833 1.00 92.44 254 ASN A CA 1
ATOM 1959 C C . ASN A 1 254 ? -12.108 -7.870 12.312 1.00 92.44 254 ASN A C 1
ATOM 1961 O O . ASN A 1 254 ? -11.708 -6.929 11.623 1.00 92.44 254 ASN A O 1
ATOM 1965 N N . VAL A 1 255 ? -11.583 -8.183 13.495 1.00 93.25 255 VAL A N 1
ATOM 1966 C CA . VAL A 1 255 ? -10.538 -7.410 14.168 1.00 93.25 255 VAL A CA 1
ATOM 1967 C C . VAL A 1 255 ? -9.408 -8.344 14.551 1.00 93.25 255 VAL A C 1
ATOM 1969 O O . VAL A 1 255 ? -9.611 -9.270 15.331 1.00 93.25 255 VAL A O 1
ATOM 1972 N N . ASP A 1 256 ? -8.222 -8.078 14.018 1.00 93.88 256 ASP A N 1
ATOM 1973 C CA . ASP A 1 256 ? -6.996 -8.788 14.363 1.00 93.88 256 ASP A CA 1
ATOM 1974 C C . ASP A 1 256 ? -5.923 -7.779 14.785 1.00 93.88 256 ASP A C 1
ATOM 1976 O O . ASP A 1 256 ? -5.154 -7.246 13.981 1.00 93.88 256 ASP A O 1
ATOM 1980 N N . LEU A 1 257 ? -5.931 -7.448 16.074 1.00 92.06 257 LEU A N 1
ATOM 1981 C CA . LEU A 1 257 ? -5.057 -6.448 16.674 1.00 92.06 257 LEU A CA 1
ATOM 1982 C C . LEU A 1 257 ? -4.317 -7.067 17.855 1.00 92.06 257 LEU A C 1
ATOM 1984 O O . LEU A 1 257 ? -4.917 -7.710 18.715 1.00 92.06 257 LEU A O 1
ATOM 1988 N N . ARG A 1 258 ? -3.008 -6.820 17.923 1.00 90.44 258 ARG A N 1
ATOM 1989 C CA . ARG A 1 258 ? -2.172 -7.170 19.071 1.00 90.44 258 ARG A CA 1
ATOM 1990 C C . ARG A 1 258 ? -1.170 -6.051 19.316 1.00 90.44 258 ARG A C 1
ATOM 1992 O O . ARG A 1 258 ? -0.424 -5.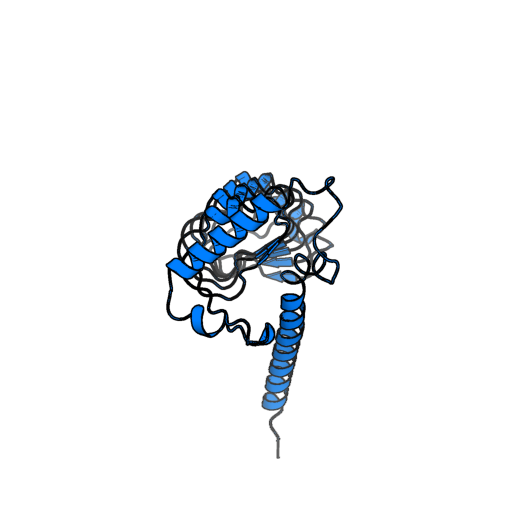701 18.406 1.00 90.44 258 ARG A O 1
ATOM 1999 N N . LEU A 1 259 ? -1.178 -5.517 20.533 1.00 88.62 259 LEU A N 1
ATOM 2000 C CA . LEU A 1 259 ? -0.213 -4.531 21.020 1.00 88.62 259 LEU A CA 1
ATOM 2001 C C . LEU A 1 259 ? 0.782 -5.235 21.960 1.00 88.62 259 LEU A C 1
ATOM 2003 O O . LEU A 1 259 ? 0.421 -6.242 22.580 1.00 88.62 259 LEU A O 1
ATOM 2007 N N . ILE A 1 260 ? 2.017 -4.739 22.018 1.00 83.56 260 ILE A N 1
ATOM 2008 C CA . ILE A 1 260 ? 3.093 -5.201 22.910 1.00 83.56 260 ILE A CA 1
ATOM 2009 C C . ILE A 1 260 ? 3.298 -4.265 24.098 1.00 83.56 260 ILE A C 1
ATOM 2011 O O . ILE A 1 260 ? 3.081 -3.039 23.945 1.00 83.56 260 ILE A O 1
#

Solvent-accessible surface area (backbone atoms only — not comparable to full-atom values): 13943 Å² total; per-residue (Å²): 142,80,81,71,69,68,61,62,53,55,54,51,54,50,50,51,51,50,49,51,51,54,57,52,56,60,59,68,64,55,75,76,46,71,79,66,75,84,83,84,81,87,81,78,98,73,89,80,95,80,86,83,90,70,60,64,66,56,52,51,45,52,51,51,47,52,50,53,63,42,70,79,43,71,80,68,59,59,75,54,69,42,102,85,53,62,84,88,67,54,81,69,79,48,59,52,62,60,60,53,64,60,22,68,46,42,82,38,39,67,48,76,56,59,70,31,51,32,28,52,48,63,44,52,36,53,16,52,18,50,51,20,27,34,43,31,51,21,39,27,48,33,26,50,53,64,48,51,38,51,36,48,16,49,51,24,30,34,42,31,52,21,38,27,51,30,26,52,49,79,47,77,51,52,62,58,29,52,50,27,26,37,43,35,46,23,44,28,53,31,30,50,58,63,63,58,53,64,25,68,28,56,49,26,30,34,42,32,45,25,40,28,49,32,27,51,50,63,46,55,41,49,38,59,26,62,53,25,30,33,45,30,46,22,63,35,55,23,27,81,64,84,41,70,41,55,81,70,34,85,47,51,76,43,79,40,76,45,70,101

Mean predicted aligned error: 13.57 Å